Protein AF-A0A7W4VXC1-F1 (afdb_monomer_lite)

Secondary structure (DSSP, 8-state):
-EEEE-HHHHHHHHHHHHTTS-EEEE-TT--TTS------TTTT--SHHHHHHHHHHHHHHTSTTS-GGGHHHHHHHHHHHHHHHHHHHHTT-HHHHHHHHHHHGGGGHHHHHHHHHHTT-HHHHHHHHHHTTS-HHHHHHHHHHHHHHHHHHHSHHHHHHTSS-SS-GGGGGSSS--EEEEE--TT-HHHHHHHHHHHHHHHHHHHHHHHHHHTS--SSPEEEEESSTTTTSS-GGGTT-S-SSS--SEEEE------------PPPP-

Organism: NCBI:txid1036020

InterPro domains:
  IPR003688 Type IV secretion system protein TraG/VirD4 [PF02534] (16-204)

Foldseek 3Di:
DEEADALVCCVVVVVVQVVQHAEAEQELVDRPPDDHFAAALLQQLPDLVSLLLLLLLLLLLLPQPPDPVCVVLSVLLSLQSSLLSPLCNQVVVTLVSSLVCLVCPPVCLVVSLVSCVVVPVVVSSVSNVVLVVDDPVSVVSSSVSSNSSSQLCVPPSNVVSNVHGPDALVVCQPPTHYYYYYYDDPPQLSSCRSVVSSVVSRNVVSQVVVCVVVVAEGPVADEYEYQDPPSCVSHPLVVPADDDDDRRRYHYDYDDD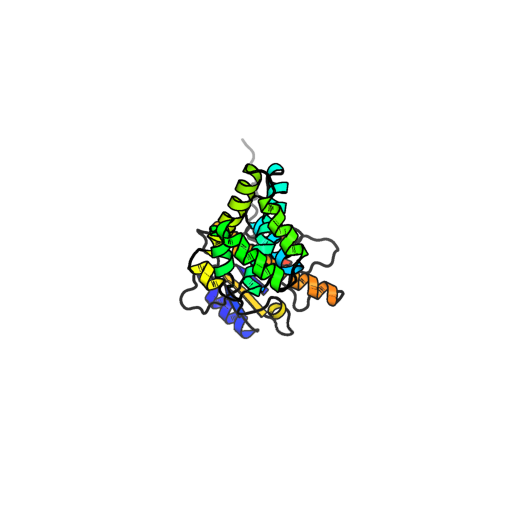DDPDPDDDDDDDD

pLDDT: mean 81.75, std 21.3, range [26.17, 98.69]

Sequence (270 aa):
MMTMAKPQDLVPVLARRAAMGPVWVIAPAGAPGIDTAAWSPVDYCTDADAADRMAEWLVDSSGMTGDPKARPWNAQARKYLKGLLLAAQLSGRGVAGFVEWAYKGELARDQVEHILADNDFVEVLREYRSTCRIHEEGKGSVMFTAFGLADTYNRPTVLESARRSDFSEADLFRDRPATLLMVTPQSEVDRFTPYFTALISSIVHEAEQQAAQAGGPVTPRLLLHSTRRGTCSGTRGCRTCSPPGGATACSCCSPTTTSPSSSTSSAPAT

Structure (mmCIF, N/CA/C/O backbone):
data_AF-A0A7W4VXC1-F1
#
_entry.id   AF-A0A7W4VXC1-F1
#
loop_
_atom_site.group_PDB
_atom_site.id
_atom_site.type_symbol
_atom_site.label_atom_id
_atom_site.label_alt_id
_atom_site.label_comp_id
_atom_site.label_asym_id
_atom_site.label_entity_id
_atom_site.label_seq_id
_atom_site.pdbx_PDB_ins_code
_atom_site.Cartn_x
_atom_site.Cartn_y
_atom_site.Cartn_z
_atom_site.occupancy
_atom_site.B_iso_or_equiv
_atom_site.auth_seq_id
_atom_site.auth_comp_id
_atom_site.auth_asym_id
_atom_site.auth_atom_id
_atom_site.pdbx_PDB_model_num
ATOM 1 N N . MET A 1 1 ? -11.322 4.362 15.870 1.00 68.06 1 MET A N 1
ATOM 2 C CA . MET A 1 1 ? -10.121 4.590 16.721 1.00 68.06 1 MET A CA 1
ATOM 3 C C . MET A 1 1 ? -8.959 3.800 16.160 1.00 68.06 1 MET A C 1
ATOM 5 O O . MET A 1 1 ? -9.150 2.645 15.817 1.00 68.06 1 MET A O 1
ATOM 9 N N . MET A 1 2 ? -7.773 4.395 16.096 1.00 66.62 2 MET A N 1
ATOM 10 C CA . MET A 1 2 ? -6.549 3.734 15.656 1.00 66.62 2 MET A CA 1
ATOM 11 C C . MET A 1 2 ? -5.545 3.704 16.809 1.00 66.62 2 MET A C 1
ATOM 13 O O . MET A 1 2 ? -5.341 4.721 17.474 1.00 66.62 2 MET A O 1
ATOM 17 N N . THR A 1 3 ? -4.960 2.545 17.111 1.00 71.25 3 THR A N 1
ATOM 18 C CA . THR A 1 3 ? -3.992 2.415 18.211 1.00 71.25 3 THR A CA 1
ATOM 19 C C . THR A 1 3 ? -2.777 1.607 17.816 1.00 71.25 3 THR A C 1
ATOM 21 O O . THR A 1 3 ? -2.917 0.468 17.387 1.00 71.25 3 THR A O 1
ATOM 24 N N . MET A 1 4 ? -1.591 2.179 18.024 1.00 65.94 4 MET A N 1
ATOM 25 C CA . MET A 1 4 ? -0.350 1.407 18.042 1.00 65.94 4 MET A CA 1
ATOM 26 C C . MET A 1 4 ? -0.158 0.828 19.439 1.00 65.94 4 MET A C 1
ATOM 28 O O . MET A 1 4 ? 0.041 1.600 20.375 1.00 65.94 4 MET A O 1
ATOM 32 N N . ALA A 1 5 ? -0.266 -0.494 19.579 1.00 61.75 5 ALA A N 1
ATOM 33 C CA . ALA A 1 5 ? -0.211 -1.190 20.864 1.00 61.75 5 ALA A CA 1
ATOM 34 C C . ALA A 1 5 ? 1.014 -2.104 20.965 1.00 61.75 5 ALA A C 1
ATOM 36 O O . ALA A 1 5 ? 1.477 -2.679 19.976 1.00 61.75 5 ALA A O 1
ATOM 37 N N . LYS A 1 6 ? 1.515 -2.285 22.191 1.00 69.44 6 LYS A N 1
ATOM 38 C CA . LYS A 1 6 ? 2.451 -3.371 22.490 1.00 69.44 6 LYS A CA 1
ATOM 39 C C . LYS A 1 6 ? 1.691 -4.703 22.471 1.00 69.44 6 LYS A C 1
ATOM 41 O O . LYS A 1 6 ? 0.551 -4.730 22.938 1.00 69.44 6 LYS A O 1
ATOM 46 N N . PRO A 1 7 ? 2.321 -5.816 22.054 1.00 70.94 7 PRO A N 1
ATOM 47 C CA . PRO A 1 7 ? 1.679 -7.132 22.079 1.00 70.94 7 PRO A CA 1
ATOM 48 C C . PRO A 1 7 ? 1.061 -7.492 23.442 1.00 70.94 7 PRO A C 1
ATOM 50 O O . PRO A 1 7 ? -0.044 -8.018 23.501 1.00 70.94 7 PRO A O 1
ATOM 53 N N . GLN A 1 8 ? 1.729 -7.131 24.544 1.00 73.75 8 GLN A N 1
ATOM 54 C CA . GLN A 1 8 ? 1.272 -7.398 25.916 1.00 73.75 8 GLN A CA 1
ATOM 55 C C . GLN A 1 8 ? -0.020 -6.661 26.321 1.00 73.75 8 GLN A C 1
ATOM 57 O O . GLN A 1 8 ? -0.758 -7.152 27.170 1.00 73.75 8 GLN A O 1
ATOM 62 N N . ASP A 1 9 ? -0.313 -5.511 25.709 1.00 78.81 9 ASP A N 1
ATOM 63 C CA . ASP A 1 9 ? -1.495 -4.696 26.026 1.00 78.81 9 ASP A CA 1
ATOM 64 C C . ASP A 1 9 ? -2.666 -4.999 25.070 1.00 78.81 9 ASP A C 1
ATOM 66 O O . ASP A 1 9 ? -3.762 -4.456 25.212 1.00 78.81 9 ASP A O 1
ATOM 70 N N . LEU A 1 10 ? -2.445 -5.868 24.077 1.00 84.00 10 LEU A N 1
ATOM 71 C CA . LEU A 1 10 ? -3.362 -6.078 22.962 1.00 84.00 10 LEU A CA 1
ATOM 72 C C . LEU A 1 10 ? -4.659 -6.775 23.386 1.00 84.00 10 LEU A C 1
ATOM 74 O O . LEU A 1 10 ? -5.736 -6.327 23.005 1.00 84.00 10 LEU A O 1
ATOM 78 N N . VAL A 1 11 ? -4.573 -7.824 24.209 1.00 87.81 11 VAL A N 1
ATOM 79 C CA . VAL A 1 11 ? -5.730 -8.623 24.657 1.00 87.81 11 VAL A CA 1
ATOM 80 C C . VAL A 1 11 ? -6.793 -7.788 25.392 1.00 87.81 11 VAL A C 1
ATOM 82 O O . VAL A 1 11 ? -7.950 -7.809 24.962 1.00 87.81 11 VAL A O 1
ATOM 85 N N . PRO A 1 12 ? -6.471 -7.024 26.460 1.00 88.00 12 PRO A N 1
ATOM 86 C CA . PRO A 1 12 ? -7.490 -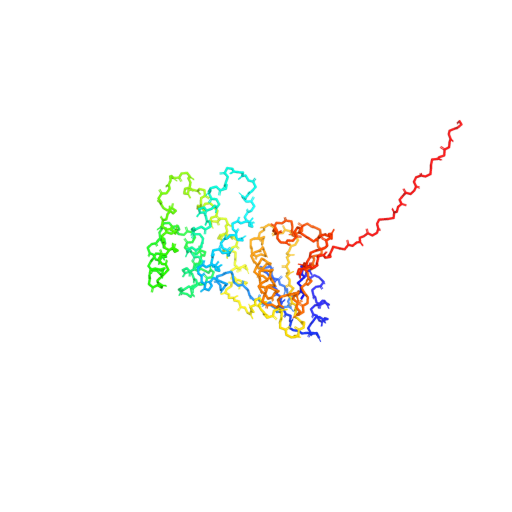6.245 27.168 1.00 88.00 12 PRO A CA 1
ATOM 87 C C . PRO A 1 12 ? -8.093 -5.136 26.294 1.00 88.00 12 PRO A C 1
ATOM 89 O O . PRO A 1 12 ? -9.291 -4.857 26.391 1.00 88.00 12 PRO A O 1
ATOM 92 N N . VAL A 1 13 ? -7.295 -4.523 25.409 1.00 87.75 13 VAL A N 1
ATOM 93 C CA . VAL A 1 13 ? -7.780 -3.494 24.475 1.00 87.75 13 VAL A CA 1
ATOM 94 C C . VAL A 1 13 ? -8.716 -4.105 23.434 1.00 87.75 13 VAL A C 1
ATOM 96 O O . VAL A 1 13 ? -9.804 -3.569 23.217 1.00 87.75 13 VAL A O 1
ATOM 99 N N . LEU A 1 14 ? -8.334 -5.233 22.833 1.00 90.44 14 LEU A N 1
ATOM 100 C CA . LEU A 1 14 ? -9.143 -5.964 21.861 1.00 90.44 14 LEU A CA 1
ATOM 101 C C . LEU A 1 14 ? -10.492 -6.363 22.464 1.00 90.44 14 LEU A C 1
ATOM 103 O O . LEU A 1 14 ? -11.528 -6.010 21.906 1.00 90.44 14 LEU A O 1
ATOM 107 N N . ALA A 1 15 ? -10.490 -6.999 23.640 1.00 90.88 15 ALA A N 1
ATOM 108 C CA . ALA A 1 15 ? -11.712 -7.421 24.324 1.00 90.88 15 ALA A CA 1
ATOM 109 C C . ALA A 1 15 ? -12.661 -6.242 24.595 1.00 90.88 15 ALA A C 1
ATOM 111 O O . ALA A 1 15 ? -13.863 -6.322 24.333 1.00 90.88 15 ALA A O 1
ATOM 112 N N . ARG A 1 16 ? -12.128 -5.106 25.068 1.00 90.75 16 ARG A N 1
ATOM 113 C CA . ARG A 1 16 ? -12.946 -3.916 25.333 1.00 90.75 16 ARG A CA 1
ATOM 114 C C . ARG A 1 16 ? -13.514 -3.302 24.054 1.00 90.75 16 ARG A C 1
ATOM 116 O O . ARG A 1 16 ? -14.646 -2.824 24.072 1.00 90.75 16 ARG A O 1
ATOM 123 N N . ARG A 1 17 ? -12.738 -3.272 22.969 1.00 91.12 17 ARG A N 1
ATOM 124 C CA . ARG A 1 17 ? -13.136 -2.638 21.703 1.00 91.12 17 ARG A CA 1
ATOM 125 C C . ARG A 1 17 ? -14.100 -3.502 20.899 1.00 91.12 17 ARG A C 1
ATOM 127 O O . ARG A 1 17 ? -15.045 -2.949 20.345 1.00 91.12 17 ARG A O 1
ATOM 134 N N . ALA A 1 18 ? -13.943 -4.823 20.939 1.00 92.44 18 ALA A N 1
ATOM 135 C CA . ALA A 1 18 ? -14.847 -5.771 20.291 1.00 92.44 18 ALA A CA 1
ATOM 136 C C . ALA A 1 18 ? -16.285 -5.680 20.833 1.00 92.44 18 ALA A C 1
ATOM 138 O O . ALA A 1 18 ? -17.241 -5.888 20.095 1.00 92.44 18 ALA A O 1
ATOM 139 N N . ALA A 1 19 ? -16.455 -5.282 22.100 1.00 91.94 19 ALA A N 1
ATOM 140 C CA . ALA A 1 19 ? -17.772 -5.019 22.683 1.00 91.94 19 ALA A CA 1
ATOM 141 C C . ALA A 1 19 ? -18.456 -3.740 22.148 1.00 91.94 19 ALA A C 1
ATOM 143 O O . ALA A 1 19 ? -19.645 -3.544 22.386 1.00 91.94 19 ALA A O 1
ATOM 144 N N . MET A 1 20 ? -17.725 -2.848 21.468 1.00 90.56 20 MET A N 1
ATOM 145 C CA . MET A 1 20 ? -18.241 -1.568 20.956 1.00 90.56 20 MET A CA 1
ATOM 146 C C . MET A 1 20 ? -18.521 -1.595 19.448 1.00 90.56 20 MET A C 1
ATOM 148 O O . MET A 1 20 ? -19.374 -0.845 18.974 1.00 90.56 20 MET A O 1
ATOM 152 N N . GLY A 1 21 ? -17.816 -2.442 18.700 1.00 92.12 21 GLY A N 1
ATOM 153 C CA . GLY A 1 21 ? -17.957 -2.571 17.256 1.00 92.12 21 GLY A CA 1
ATOM 154 C C . GLY A 1 21 ? -16.812 -3.374 16.634 1.00 92.12 21 GLY A C 1
ATOM 155 O O . GLY A 1 21 ? -16.046 -4.008 17.363 1.00 92.12 21 GLY A O 1
ATOM 156 N N . PRO A 1 22 ? -16.697 -3.367 15.294 1.00 94.06 22 PRO A N 1
ATOM 157 C CA . PRO A 1 22 ? -15.662 -4.109 14.582 1.00 94.06 22 PRO A CA 1
ATOM 158 C C . PRO A 1 22 ? -14.254 -3.720 15.037 1.00 94.06 22 PRO A C 1
ATOM 160 O O . PRO A 1 22 ? -13.960 -2.537 15.251 1.00 94.06 22 PRO A O 1
ATOM 163 N N . VAL A 1 23 ? -13.379 -4.719 15.167 1.00 94.88 23 VAL A N 1
ATOM 164 C CA . VAL A 1 23 ? -11.961 -4.516 15.463 1.00 94.88 23 VAL A CA 1
ATOM 165 C C . VAL A 1 23 ? -11.120 -5.300 14.472 1.00 94.88 23 VAL A C 1
ATOM 167 O O . VAL A 1 23 ? -11.290 -6.509 14.350 1.00 94.88 23 VAL A O 1
ATOM 170 N N . TRP A 1 24 ? -10.185 -4.619 13.819 1.00 96.25 24 TRP A N 1
ATOM 171 C CA . TRP A 1 24 ? -9.155 -5.246 12.995 1.00 96.25 24 TRP A CA 1
ATOM 172 C C . TRP A 1 24 ? -7.806 -5.139 13.692 1.00 96.25 24 TRP A C 1
ATOM 174 O O . TRP A 1 24 ? -7.480 -4.104 14.279 1.00 96.25 24 TRP A O 1
ATOM 184 N N . VAL A 1 25 ? -7.019 -6.210 13.628 1.00 95.25 25 VAL A N 1
ATOM 185 C CA . VAL A 1 25 ? -5.666 -6.264 14.187 1.00 95.25 25 VAL A CA 1
ATOM 186 C C . VAL A 1 25 ? -4.678 -6.450 13.047 1.00 95.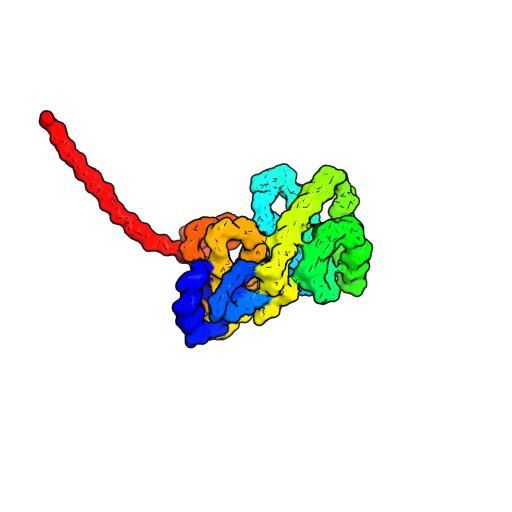25 25 VAL A C 1
ATOM 188 O O . VAL A 1 25 ? -4.674 -7.487 12.399 1.00 95.25 25 VAL A O 1
ATOM 191 N N . ILE A 1 26 ? -3.822 -5.462 12.816 1.00 94.56 26 ILE A N 1
ATOM 192 C CA . ILE A 1 26 ? -2.738 -5.525 11.837 1.00 94.56 26 ILE A CA 1
ATOM 193 C C . ILE A 1 26 ? -1.432 -5.752 12.592 1.00 94.56 26 ILE A C 1
ATOM 195 O O . ILE A 1 26 ? -0.959 -4.871 13.312 1.00 94.56 26 ILE A O 1
ATOM 199 N N . ALA A 1 27 ? -0.848 -6.939 12.436 1.00 92.62 27 ALA A N 1
ATOM 200 C CA . ALA A 1 27 ? 0.362 -7.348 13.146 1.00 92.62 27 ALA A CA 1
ATOM 201 C C . ALA A 1 27 ? 1.342 -8.069 12.202 1.00 92.62 27 ALA A C 1
ATOM 203 O O . ALA A 1 27 ? 1.499 -9.284 12.296 1.00 92.62 27 ALA A O 1
ATOM 204 N N . PRO A 1 28 ? 2.051 -7.343 11.318 1.00 91.56 28 PRO A N 1
ATOM 205 C CA . PRO A 1 28 ? 2.984 -7.936 10.358 1.00 91.56 28 PRO A CA 1
ATOM 206 C C . PRO A 1 28 ? 4.224 -8.579 10.986 1.00 91.56 28 PRO A C 1
ATOM 208 O O . PRO A 1 28 ? 4.993 -9.225 10.285 1.00 91.56 28 PRO A O 1
ATOM 211 N N . ALA A 1 29 ? 4.441 -8.429 12.292 1.00 87.81 29 ALA A N 1
ATOM 212 C CA . ALA A 1 29 ? 5.445 -9.185 13.045 1.00 87.81 29 ALA A CA 1
ATOM 213 C C . ALA A 1 29 ? 4.855 -10.395 13.799 1.00 87.81 29 ALA A C 1
ATOM 215 O O . ALA A 1 29 ? 5.573 -11.080 14.524 1.00 87.81 29 ALA A O 1
ATOM 216 N N . GLY A 1 30 ? 3.553 -10.644 13.643 1.00 86.19 30 GLY A N 1
ATOM 217 C CA . GLY A 1 30 ? 2.786 -11.646 14.371 1.00 86.19 30 GLY A CA 1
ATOM 218 C C . GLY A 1 30 ? 2.175 -11.131 15.679 1.00 86.19 30 GLY A C 1
ATOM 219 O O . GLY A 1 30 ? 2.701 -10.234 16.342 1.00 86.19 30 GLY A O 1
ATOM 220 N N . ALA A 1 31 ? 1.054 -11.742 16.062 1.00 87.50 31 ALA A N 1
ATOM 221 C CA . ALA A 1 31 ? 0.393 -11.574 17.354 1.00 87.50 31 ALA A CA 1
ATOM 222 C C . ALA A 1 31 ? -0.096 -12.956 17.838 1.00 87.50 31 ALA A C 1
ATOM 224 O O . ALA A 1 31 ? -1.180 -13.389 17.456 1.00 87.50 31 ALA A O 1
ATOM 225 N N . PRO A 1 32 ? 0.710 -13.701 18.621 1.00 84.69 32 PRO A N 1
ATOM 226 C CA . PRO A 1 32 ? 0.363 -15.064 19.021 1.00 84.69 32 PRO A CA 1
ATOM 227 C C . PRO A 1 32 ? -0.994 -15.147 19.731 1.00 84.69 32 PRO A C 1
ATOM 229 O O . PRO A 1 32 ? -1.247 -14.405 20.679 1.00 84.69 32 PRO A O 1
ATOM 232 N N . GLY A 1 33 ? -1.848 -16.072 19.284 1.00 86.81 33 GLY A N 1
ATOM 233 C CA . GLY A 1 33 ? -3.176 -16.303 19.864 1.00 86.81 33 GLY A CA 1
ATOM 234 C C . GLY A 1 33 ? -4.227 -15.244 19.519 1.00 86.81 33 GLY A C 1
ATOM 235 O O . GLY A 1 33 ? -5.277 -15.219 20.156 1.00 86.81 33 GLY A O 1
ATOM 236 N N . ILE A 1 34 ? -3.949 -14.361 18.555 1.00 90.31 34 ILE A N 1
ATOM 237 C CA . ILE A 1 34 ? -4.852 -13.288 18.133 1.00 90.31 34 ILE A CA 1
ATOM 238 C C . ILE A 1 34 ? -5.012 -13.347 16.618 1.00 90.31 34 ILE A C 1
ATOM 240 O O . ILE A 1 34 ? -4.023 -13.352 15.888 1.00 90.31 34 ILE A O 1
ATOM 244 N N . ASP A 1 35 ? -6.261 -13.354 16.159 1.00 91.75 35 ASP A N 1
ATOM 245 C CA . ASP A 1 35 ? -6.570 -13.291 14.734 1.00 91.75 35 ASP A CA 1
ATOM 246 C C . ASP A 1 35 ? -6.173 -11.925 14.165 1.00 91.75 35 ASP A C 1
ATOM 248 O O . ASP A 1 35 ? -6.530 -10.871 14.703 1.00 91.75 35 ASP A O 1
ATOM 252 N N . THR A 1 36 ? -5.421 -11.948 13.066 1.00 94.38 36 THR A N 1
ATOM 253 C CA . THR A 1 36 ? -4.928 -10.749 12.384 1.00 94.38 36 THR A CA 1
ATOM 254 C C . THR A 1 36 ? -5.628 -10.558 11.047 1.00 94.38 36 THR A C 1
ATOM 256 O O . THR A 1 36 ? -5.818 -11.517 10.301 1.00 94.38 36 THR A O 1
ATOM 259 N N . ALA A 1 37 ? -5.955 -9.312 10.728 1.00 96.56 37 ALA A N 1
ATOM 260 C CA . ALA A 1 37 ? -6.405 -8.888 9.411 1.00 96.56 37 ALA A CA 1
ATOM 261 C C . ALA A 1 37 ? -5.208 -8.619 8.485 1.00 96.56 37 ALA A C 1
ATOM 263 O O . ALA A 1 37 ? -4.095 -8.362 8.954 1.00 96.56 37 ALA A O 1
ATOM 264 N N . ALA A 1 38 ? -5.460 -8.635 7.180 1.00 97.06 38 ALA A N 1
ATOM 265 C CA . ALA A 1 38 ? -4.548 -8.188 6.138 1.00 97.06 38 ALA A CA 1
ATOM 266 C C . ALA A 1 38 ? -4.980 -6.823 5.566 1.00 97.06 38 ALA A C 1
ATOM 268 O O . ALA A 1 38 ? -6.171 -6.493 5.550 1.00 97.06 38 ALA A O 1
ATOM 269 N N . TRP A 1 39 ? -4.010 -6.032 5.108 1.00 98.00 39 TRP A N 1
ATOM 270 C CA . TRP A 1 39 ? -4.220 -4.785 4.370 1.00 98.00 39 TRP A CA 1
ATOM 271 C C . TRP A 1 39 ? -3.158 -4.619 3.284 1.00 98.00 39 TRP A C 1
ATOM 273 O O . TRP A 1 39 ? -1.964 -4.660 3.578 1.00 98.00 39 TRP A O 1
ATOM 283 N N . SER A 1 40 ? -3.577 -4.391 2.040 1.00 98.06 40 SER A N 1
ATOM 284 C CA . SER A 1 40 ? -2.670 -4.229 0.904 1.00 98.06 40 SER A CA 1
ATOM 285 C C . SER A 1 40 ? -2.642 -2.792 0.377 1.00 98.06 40 SER A C 1
ATOM 287 O O . SER A 1 40 ? -3.700 -2.245 0.061 1.00 98.06 40 SER A O 1
ATOM 289 N N . PRO A 1 41 ? -1.454 -2.196 0.151 1.00 97.69 41 PRO A N 1
ATOM 290 C CA . PRO A 1 41 ? -1.358 -0.924 -0.564 1.00 97.69 41 PRO A CA 1
ATOM 291 C C . PRO A 1 41 ? -1.744 -1.054 -2.045 1.00 97.69 41 PRO A C 1
ATOM 293 O O . PRO A 1 41 ? -2.097 -0.059 -2.670 1.00 97.69 41 PRO A O 1
ATOM 296 N N . VAL A 1 42 ? -1.663 -2.261 -2.621 1.00 98.50 42 VAL A N 1
ATOM 297 C CA . VAL A 1 42 ? -2.028 -2.507 -4.023 1.00 98.50 42 VAL A CA 1
ATOM 298 C C . VAL A 1 42 ? -3.546 -2.465 -4.190 1.00 98.50 42 VAL A C 1
ATOM 300 O O . VAL A 1 42 ? -4.022 -1.801 -5.106 1.00 98.50 42 VAL A O 1
ATOM 303 N N . ASP A 1 43 ? -4.299 -3.033 -3.244 1.00 98.38 43 ASP A N 1
ATOM 304 C CA . ASP A 1 43 ? -5.769 -3.002 -3.254 1.00 98.38 43 ASP A CA 1
ATOM 305 C C . ASP A 1 43 ? -6.330 -1.569 -3.187 1.00 98.38 43 ASP A C 1
ATOM 307 O O . ASP A 1 43 ? -7.398 -1.300 -3.733 1.00 98.38 43 ASP A O 1
ATOM 311 N N . TYR A 1 44 ? -5.595 -0.631 -2.572 1.00 97.69 44 TYR A N 1
ATOM 312 C CA . TYR A 1 44 ? -5.940 0.797 -2.550 1.00 97.69 44 TYR A CA 1
ATOM 313 C C . TYR A 1 44 ? -5.800 1.469 -3.932 1.00 97.69 44 TYR A C 1
ATOM 315 O O . TYR A 1 44 ? -6.415 2.500 -4.191 1.00 97.69 44 TYR A O 1
ATOM 323 N N . CYS A 1 45 ? -4.997 0.916 -4.844 1.00 98.06 45 CYS A N 1
ATOM 324 C CA . CYS A 1 45 ? -4.664 1.523 -6.136 1.00 98.06 45 CYS A CA 1
ATOM 325 C C . CYS A 1 45 ? -5.754 1.280 -7.197 1.00 98.06 45 CYS A C 1
ATOM 327 O O . CYS A 1 45 ? -5.477 0.741 -8.266 1.00 98.06 45 CYS A O 1
ATOM 329 N N . THR A 1 46 ? -6.999 1.666 -6.906 1.00 96.44 46 THR A N 1
ATOM 330 C CA . THR A 1 46 ? -8.173 1.411 -7.764 1.00 96.44 46 THR A CA 1
ATOM 331 C C . THR A 1 46 ? -8.206 2.238 -9.047 1.00 96.44 46 THR A C 1
ATOM 333 O O . THR A 1 46 ? -8.870 1.857 -10.008 1.00 96.44 46 THR A O 1
ATOM 336 N N . ASP A 1 47 ? -7.505 3.369 -9.071 1.00 98.06 47 ASP A N 1
ATOM 337 C CA . ASP A 1 47 ? -7.391 4.265 -10.218 1.00 98.06 47 ASP A CA 1
ATOM 338 C C . ASP A 1 47 ? -6.020 4.965 -10.241 1.00 98.06 47 ASP A C 1
ATOM 340 O O . ASP A 1 47 ? -5.171 4.765 -9.364 1.00 98.06 47 ASP A O 1
ATOM 344 N N . ALA A 1 48 ? -5.789 5.786 -11.270 1.00 98.12 48 ALA A N 1
ATOM 345 C CA . ALA A 1 48 ? -4.523 6.484 -11.463 1.00 98.12 48 ALA A CA 1
ATOM 346 C C . ALA A 1 48 ? -4.186 7.454 -10.318 1.00 98.12 48 ALA A C 1
ATOM 348 O O . ALA A 1 48 ? -3.014 7.562 -9.953 1.00 98.12 48 ALA A O 1
ATOM 349 N N . ASP A 1 49 ? -5.177 8.135 -9.743 1.00 98.12 49 ASP A N 1
ATOM 350 C CA . ASP A 1 49 ? -4.952 9.113 -8.679 1.00 98.12 49 ASP A CA 1
ATOM 351 C C . ASP A 1 49 ? -4.703 8.408 -7.340 1.00 98.12 49 ASP A C 1
ATOM 353 O O . ASP A 1 49 ? -3.844 8.824 -6.562 1.00 98.12 49 ASP A O 1
ATOM 357 N N . ALA A 1 50 ? -5.417 7.314 -7.069 1.00 98.06 50 ALA A N 1
ATOM 358 C CA . ALA A 1 50 ? -5.196 6.471 -5.901 1.00 98.06 50 ALA A CA 1
ATOM 359 C C . ALA A 1 50 ? -3.805 5.818 -5.937 1.00 98.06 50 ALA A C 1
ATOM 361 O O . ALA A 1 50 ? -3.076 5.871 -4.943 1.00 98.06 50 ALA A O 1
ATOM 362 N N . ALA A 1 51 ? -3.391 5.291 -7.095 1.00 98.56 51 ALA A N 1
ATOM 363 C CA . ALA A 1 51 ? -2.050 4.744 -7.290 1.00 98.56 51 ALA A CA 1
ATOM 364 C C . ALA A 1 51 ? -0.952 5.803 -7.108 1.00 98.56 51 ALA A C 1
ATOM 366 O O . ALA A 1 51 ? 0.086 5.530 -6.504 1.00 98.56 51 ALA A O 1
ATOM 367 N N . ASP A 1 52 ? -1.183 7.025 -7.594 1.00 98.50 52 ASP A N 1
ATOM 368 C CA . ASP A 1 52 ? -0.243 8.134 -7.446 1.00 98.50 52 ASP A CA 1
ATOM 369 C C . ASP A 1 52 ? -0.100 8.588 -5.983 1.00 98.50 52 ASP A C 1
ATOM 371 O O . ASP A 1 52 ? 1.022 8.775 -5.504 1.00 98.50 52 ASP A O 1
ATOM 375 N N . ARG A 1 53 ? -1.217 8.689 -5.245 1.00 98.06 53 ARG A N 1
ATOM 376 C CA . ARG A 1 53 ? -1.216 8.969 -3.797 1.00 98.06 53 ARG A CA 1
ATOM 377 C C . ARG A 1 53 ? -0.480 7.887 -3.012 1.00 98.06 53 ARG A C 1
ATOM 379 O O . ARG A 1 53 ? 0.353 8.203 -2.166 1.00 98.06 53 ARG A O 1
ATOM 386 N N . MET A 1 54 ? -0.747 6.615 -3.307 1.00 98.44 54 MET A N 1
ATOM 387 C CA . MET A 1 54 ? -0.072 5.508 -2.629 1.00 98.44 54 MET A CA 1
ATOM 388 C C . MET A 1 54 ? 1.435 5.514 -2.910 1.00 98.44 54 MET A C 1
ATOM 390 O O . MET A 1 54 ? 2.241 5.387 -1.987 1.00 98.44 54 MET A O 1
ATOM 394 N N . ALA A 1 55 ? 1.834 5.730 -4.167 1.00 97.69 55 ALA A N 1
ATOM 395 C CA . ALA A 1 55 ? 3.238 5.864 -4.538 1.00 97.69 55 ALA A CA 1
ATOM 396 C C . ALA A 1 55 ? 3.918 7.034 -3.807 1.00 97.69 55 ALA A C 1
ATOM 398 O O . ALA A 1 55 ? 5.047 6.886 -3.339 1.00 97.69 55 ALA A O 1
ATOM 399 N N . GLU A 1 56 ? 3.237 8.174 -3.659 1.00 95.88 56 GLU A N 1
ATOM 400 C CA . GLU A 1 56 ? 3.726 9.307 -2.869 1.00 95.88 56 GLU A CA 1
ATOM 401 C C . GLU A 1 56 ? 3.967 8.936 -1.407 1.00 95.88 56 GLU A C 1
ATOM 403 O O . GLU A 1 56 ? 5.063 9.166 -0.898 1.00 95.88 56 GLU A O 1
ATOM 408 N N . TRP A 1 57 ? 2.984 8.327 -0.740 1.00 95.81 57 TRP A N 1
ATOM 409 C CA . TRP A 1 57 ? 3.115 7.944 0.667 1.00 95.81 57 TRP A CA 1
ATOM 410 C C . TRP A 1 57 ? 4.239 6.935 0.891 1.00 95.81 57 TRP A C 1
ATOM 412 O O . TRP A 1 57 ? 4.974 7.039 1.876 1.00 95.81 57 TRP A O 1
ATOM 422 N N . LEU A 1 58 ? 4.422 5.994 -0.036 1.00 95.19 58 LEU A N 1
ATOM 423 C CA . LEU A 1 58 ? 5.529 5.046 0.018 1.00 95.19 58 LEU A CA 1
ATOM 424 C C . LEU A 1 58 ? 6.879 5.749 -0.160 1.00 95.19 58 LEU A C 1
ATOM 426 O O . LEU A 1 58 ? 7.769 5.559 0.668 1.00 95.19 58 LEU A O 1
ATOM 430 N N . VAL A 1 59 ? 7.037 6.611 -1.166 1.00 93.25 59 VAL A N 1
ATOM 431 C CA . VAL A 1 59 ? 8.287 7.369 -1.361 1.00 93.25 59 VAL A CA 1
ATOM 432 C C . VAL A 1 59 ? 8.594 8.251 -0.150 1.00 93.25 59 VAL A C 1
ATOM 434 O O . VAL A 1 59 ? 9.731 8.258 0.325 1.00 93.25 59 VAL A O 1
ATOM 437 N N . ASP A 1 60 ? 7.593 8.925 0.411 1.00 89.25 60 ASP A N 1
ATOM 438 C CA . ASP A 1 60 ? 7.739 9.745 1.616 1.00 89.25 60 ASP A CA 1
ATOM 439 C C . ASP A 1 60 ? 8.171 8.930 2.839 1.00 89.25 60 ASP A C 1
ATOM 441 O O . ASP A 1 60 ? 8.988 9.394 3.639 1.00 89.25 60 ASP A O 1
ATOM 445 N N . SER A 1 61 ? 7.654 7.706 2.971 1.00 86.25 61 SER A N 1
ATOM 446 C CA . SER A 1 61 ? 7.965 6.802 4.082 1.00 86.25 61 SER A CA 1
ATOM 447 C C . SER A 1 61 ? 9.387 6.238 4.047 1.00 86.25 61 SER A C 1
ATOM 449 O O . SER A 1 61 ? 9.885 5.759 5.064 1.00 86.25 61 SER A O 1
ATOM 451 N N . SER A 1 62 ? 10.054 6.314 2.892 1.00 78.19 62 SER A N 1
ATOM 452 C CA . SER A 1 62 ? 11.376 5.727 2.672 1.00 78.19 62 SER A CA 1
ATOM 453 C C . SER A 1 62 ? 12.508 6.428 3.442 1.00 78.19 62 SER A C 1
ATOM 455 O O . SER A 1 62 ? 13.635 5.940 3.474 1.00 78.19 62 SER A O 1
ATOM 457 N N . GLY A 1 63 ? 12.241 7.598 4.040 1.00 70.44 63 GLY A N 1
ATOM 458 C CA . GLY A 1 63 ? 13.237 8.406 4.756 1.00 70.44 63 GLY A CA 1
ATOM 459 C C . GLY A 1 63 ? 14.229 9.146 3.846 1.00 70.44 63 GLY A C 1
ATOM 460 O O . GLY A 1 63 ? 14.974 9.999 4.322 1.00 70.44 63 GLY A O 1
ATOM 461 N N . MET A 1 64 ? 14.197 8.899 2.531 1.00 65.06 64 MET A N 1
ATOM 462 C CA . MET A 1 64 ? 15.091 9.506 1.530 1.00 65.06 64 MET A CA 1
ATOM 463 C C . MET A 1 64 ? 14.609 10.874 1.013 1.00 65.06 64 MET A C 1
ATOM 465 O O . MET A 1 64 ? 15.172 11.441 0.078 1.00 65.06 64 MET A O 1
ATOM 469 N N . THR A 1 65 ? 13.570 11.449 1.621 1.00 61.88 65 THR A N 1
ATOM 470 C CA . THR A 1 65 ? 12.979 12.736 1.214 1.00 61.88 65 THR A CA 1
ATOM 471 C C . THR A 1 65 ? 13.612 13.963 1.876 1.00 61.88 65 THR A C 1
ATOM 473 O O . THR A 1 65 ? 13.307 15.094 1.492 1.00 61.88 65 THR A O 1
ATOM 476 N N . GLY A 1 66 ? 14.515 13.761 2.843 1.00 65.88 66 GLY A N 1
ATOM 477 C CA . GLY A 1 66 ? 15.166 14.839 3.594 1.00 65.88 66 GLY A CA 1
ATOM 478 C C . GLY A 1 66 ? 16.228 15.624 2.816 1.00 65.88 66 GLY A C 1
ATOM 479 O O . GLY A 1 66 ? 16.436 16.801 3.108 1.00 65.88 66 GLY A O 1
ATOM 480 N N . ASP A 1 67 ? 16.871 15.015 1.814 1.00 75.50 67 ASP A N 1
ATOM 481 C CA . ASP A 1 67 ? 17.897 15.671 0.996 1.00 75.50 67 ASP A CA 1
ATOM 482 C C . ASP A 1 67 ? 17.257 16.422 -0.192 1.00 75.50 67 ASP A C 1
ATOM 484 O O . ASP A 1 67 ? 16.612 15.796 -1.043 1.00 75.50 67 ASP A O 1
ATOM 488 N N . PRO A 1 68 ? 17.439 17.754 -0.321 1.00 77.50 68 PRO A N 1
ATOM 489 C CA . PRO A 1 68 ? 17.004 18.502 -1.498 1.00 77.50 68 PRO A CA 1
ATOM 490 C C . PRO A 1 68 ? 17.501 17.918 -2.827 1.00 77.50 68 PRO A C 1
ATOM 492 O O . PRO A 1 68 ? 16.772 17.995 -3.817 1.00 77.50 68 PRO A O 1
ATOM 495 N N . LYS A 1 69 ? 18.694 17.306 -2.854 1.00 77.00 69 LYS A N 1
ATOM 496 C CA . LYS A 1 69 ? 19.263 16.665 -4.052 1.00 77.00 69 LYS A CA 1
ATOM 497 C C . LYS A 1 69 ? 18.521 15.390 -4.454 1.00 77.00 69 LYS A C 1
ATOM 499 O O . LYS A 1 69 ? 18.531 15.040 -5.629 1.00 77.00 69 LYS A O 1
ATOM 504 N N . ALA A 1 70 ? 17.837 14.734 -3.515 1.00 78.50 70 ALA A N 1
ATOM 505 C CA . ALA A 1 70 ? 17.044 13.536 -3.778 1.00 78.50 70 ALA A CA 1
ATOM 506 C C . ALA A 1 70 ? 15.639 13.850 -4.323 1.00 78.50 70 ALA A C 1
ATOM 508 O O . ALA A 1 70 ? 14.988 12.973 -4.884 1.00 78.50 70 ALA A O 1
ATOM 509 N N . ARG A 1 71 ? 15.151 15.098 -4.211 1.00 81.75 71 ARG A N 1
ATOM 510 C CA . ARG A 1 71 ? 13.778 15.468 -4.618 1.00 81.75 71 ARG A CA 1
ATOM 511 C C . ARG A 1 71 ? 13.433 15.133 -6.076 1.00 81.75 71 ARG A C 1
ATOM 513 O O . ARG A 1 71 ? 12.351 14.581 -6.281 1.00 81.75 71 ARG A O 1
ATOM 520 N N . PRO A 1 72 ? 14.288 15.416 -7.082 1.00 83.94 72 PRO A N 1
ATOM 521 C CA . PRO A 1 72 ? 13.990 15.039 -8.464 1.00 83.94 72 PRO A CA 1
ATOM 522 C C . PRO A 1 72 ? 13.858 13.519 -8.632 1.00 83.94 72 PRO A C 1
ATOM 524 O O . PRO A 1 72 ? 12.961 13.050 -9.332 1.00 83.94 72 PRO A O 1
ATOM 527 N N . TRP A 1 73 ? 14.698 12.750 -7.934 1.00 86.62 73 TRP A N 1
ATOM 528 C CA . TRP A 1 73 ? 14.679 11.286 -7.972 1.00 86.62 73 TRP A CA 1
ATOM 529 C C . TRP A 1 73 ? 13.459 10.711 -7.267 1.00 86.62 73 TRP A C 1
ATOM 531 O O . TRP A 1 73 ? 12.838 9.800 -7.799 1.00 86.62 73 TRP A O 1
ATOM 541 N N . ASN A 1 74 ? 13.032 11.307 -6.156 1.00 88.44 74 ASN A N 1
ATOM 542 C CA . ASN A 1 74 ? 11.804 10.928 -5.458 1.00 88.44 74 ASN A CA 1
ATOM 543 C C . ASN A 1 74 ? 10.559 11.157 -6.330 1.00 88.44 74 ASN A C 1
ATOM 545 O O . ASN A 1 74 ? 9.689 10.291 -6.411 1.00 88.44 74 ASN A O 1
ATOM 549 N N . ALA A 1 75 ? 10.497 12.284 -7.048 1.00 91.19 75 ALA A N 1
ATOM 550 C CA . ALA A 1 75 ? 9.410 12.552 -7.990 1.00 91.19 75 ALA A CA 1
ATOM 551 C C . ALA A 1 75 ? 9.378 11.531 -9.140 1.00 91.19 75 ALA A C 1
ATOM 553 O O . ALA A 1 75 ? 8.306 11.120 -9.584 1.00 91.19 75 ALA A O 1
ATOM 554 N N . GLN A 1 76 ? 10.546 11.094 -9.612 1.00 94.56 76 GLN A N 1
ATOM 555 C CA . GLN A 1 76 ? 10.630 10.078 -10.654 1.00 94.56 76 GLN A CA 1
ATOM 556 C C . GLN A 1 76 ? 10.337 8.662 -10.127 1.00 94.56 76 GLN A C 1
ATOM 558 O O . GLN A 1 76 ? 9.670 7.883 -10.808 1.00 94.56 76 GLN A O 1
ATOM 563 N N . ALA A 1 77 ? 10.752 8.345 -8.899 1.00 94.38 77 ALA A N 1
ATOM 564 C CA . ALA A 1 77 ? 10.433 7.090 -8.228 1.00 94.38 77 ALA A CA 1
ATOM 565 C C . ALA A 1 77 ? 8.930 6.942 -7.987 1.00 94.38 77 ALA A C 1
ATOM 567 O O . ALA A 1 77 ? 8.391 5.869 -8.236 1.00 94.38 77 ALA A O 1
ATOM 568 N N . ARG A 1 78 ? 8.232 8.024 -7.615 1.00 95.69 78 ARG A N 1
ATOM 569 C CA . ARG A 1 78 ? 6.763 8.047 -7.523 1.00 95.69 78 ARG A CA 1
ATOM 570 C C . ARG A 1 78 ? 6.108 7.605 -8.833 1.00 95.69 78 ARG A C 1
ATOM 572 O O . ARG A 1 78 ? 5.277 6.709 -8.810 1.00 95.69 78 ARG A O 1
ATOM 579 N N . LYS A 1 79 ? 6.523 8.161 -9.979 1.00 96.69 79 LYS A N 1
ATOM 580 C CA . LYS A 1 79 ? 5.988 7.783 -11.306 1.00 96.69 79 LYS A CA 1
ATOM 581 C C . LYS A 1 79 ? 6.242 6.316 -11.645 1.00 96.69 79 LYS A C 1
ATOM 583 O O . LYS A 1 79 ? 5.369 5.640 -12.182 1.00 96.69 79 LYS A O 1
ATOM 588 N N . TYR A 1 80 ? 7.438 5.822 -11.325 1.00 97.50 80 TYR A N 1
ATOM 589 C CA . TYR A 1 80 ? 7.787 4.418 -11.520 1.00 97.50 80 TYR A CA 1
ATOM 590 C C . TYR A 1 80 ? 6.917 3.494 -10.653 1.00 97.50 80 TYR A C 1
ATOM 592 O O . TYR A 1 80 ? 6.291 2.569 -11.167 1.00 97.50 80 TYR A O 1
ATOM 600 N N . LEU A 1 81 ? 6.814 3.789 -9.355 1.00 97.62 81 LEU A N 1
ATOM 601 C CA . LEU A 1 81 ? 6.031 3.018 -8.389 1.00 97.62 81 LEU A CA 1
ATOM 602 C C . LEU A 1 81 ? 4.531 3.060 -8.687 1.00 97.62 81 LEU A C 1
ATOM 604 O O . LEU A 1 81 ? 3.886 2.022 -8.600 1.00 97.62 81 LEU A O 1
ATOM 608 N N . LYS A 1 82 ? 3.990 4.212 -9.103 1.00 98.44 82 LYS A N 1
ATOM 609 C CA . LYS A 1 82 ? 2.599 4.365 -9.555 1.00 98.44 82 LYS A CA 1
ATOM 610 C C . LYS A 1 82 ? 2.258 3.349 -10.645 1.00 98.44 82 LYS A C 1
ATOM 612 O O . LYS A 1 82 ? 1.256 2.649 -10.533 1.00 98.44 82 LYS A O 1
ATOM 617 N N . GLY A 1 83 ? 3.113 3.232 -11.665 1.00 98.25 83 GLY A N 1
ATOM 618 C CA . GLY A 1 83 ? 2.933 2.258 -12.743 1.00 98.25 83 GLY A CA 1
ATOM 619 C C . GLY A 1 83 ? 2.970 0.810 -12.249 1.00 98.25 83 GLY A C 1
ATOM 620 O O . GLY A 1 83 ? 2.104 0.022 -12.620 1.00 98.25 83 GLY A O 1
ATOM 621 N N . LEU A 1 84 ? 3.922 0.470 -11.371 1.00 98.50 84 LEU A N 1
ATOM 622 C CA . LEU A 1 84 ? 4.032 -0.880 -10.806 1.00 98.50 84 LEU A CA 1
ATOM 623 C C . LEU A 1 84 ? 2.824 -1.262 -9.941 1.00 98.50 84 LEU A C 1
ATOM 625 O O . LEU A 1 84 ? 2.289 -2.356 -10.097 1.00 98.50 84 LEU A O 1
ATOM 629 N N . LEU A 1 85 ? 2.404 -0.376 -9.035 1.00 98.69 85 LEU A N 1
ATOM 630 C CA . LEU A 1 85 ? 1.277 -0.603 -8.129 1.00 98.69 85 LEU A CA 1
ATOM 631 C C . LEU A 1 85 ? -0.027 -0.779 -8.907 1.00 98.69 85 LEU A C 1
ATOM 633 O O . LEU A 1 85 ? -0.747 -1.750 -8.687 1.00 98.69 85 LEU A O 1
ATOM 637 N N . LEU A 1 86 ? -0.297 0.121 -9.857 1.00 98.69 86 LEU A N 1
ATOM 638 C CA . LEU A 1 86 ? -1.513 0.062 -10.658 1.00 98.69 86 LEU A CA 1
ATOM 639 C C . LEU A 1 86 ? -1.540 -1.191 -11.541 1.00 98.69 86 LEU A C 1
ATOM 641 O O . LEU A 1 86 ? -2.538 -1.904 -11.560 1.00 98.69 86 LEU A O 1
ATOM 645 N N . ALA A 1 87 ? -0.433 -1.533 -12.210 1.00 98.69 87 ALA A N 1
ATOM 646 C CA . ALA A 1 87 ? -0.357 -2.777 -12.976 1.00 98.69 87 ALA A CA 1
ATOM 647 C C . ALA A 1 87 ? -0.541 -4.020 -12.084 1.00 98.69 87 ALA A C 1
ATOM 649 O O . ALA A 1 87 ? -1.113 -5.027 -12.514 1.00 98.69 87 ALA A O 1
ATOM 650 N N . ALA A 1 88 ? -0.067 -3.976 -10.835 1.00 98.62 88 ALA A N 1
ATOM 651 C CA . ALA A 1 88 ? -0.154 -5.111 -9.920 1.00 98.62 88 ALA A CA 1
ATOM 652 C C . ALA A 1 88 ? -1.600 -5.331 -9.466 1.00 98.62 88 ALA A C 1
ATOM 654 O O . ALA A 1 88 ? -2.043 -6.479 -9.377 1.00 98.62 88 ALA A O 1
ATOM 655 N N . GLN A 1 89 ? -2.338 -4.235 -9.278 1.00 98.50 89 GLN A N 1
ATOM 656 C CA . GLN A 1 89 ? -3.766 -4.256 -8.999 1.00 98.50 89 GLN A CA 1
ATOM 657 C C . GLN A 1 89 ? -4.564 -4.776 -10.200 1.00 98.50 89 GLN A C 1
ATOM 659 O O . GLN A 1 89 ? -5.325 -5.731 -10.069 1.00 98.50 89 GLN A O 1
ATOM 664 N N . LEU A 1 90 ? -4.337 -4.213 -11.390 1.00 98.56 90 LEU A N 1
ATOM 665 C CA . LEU A 1 90 ? -5.068 -4.572 -12.614 1.00 98.56 90 LEU A CA 1
ATOM 666 C C . LEU A 1 90 ? -4.863 -6.033 -13.032 1.00 98.56 90 LEU A C 1
ATOM 668 O O . LEU A 1 90 ? -5.774 -6.673 -13.546 1.00 98.56 90 LEU A O 1
ATOM 672 N N . SER A 1 91 ? -3.670 -6.579 -12.796 1.00 98.12 91 SER A N 1
ATOM 673 C CA . SER A 1 91 ? -3.361 -7.981 -13.104 1.00 98.12 91 SER A CA 1
ATOM 674 C C . SER A 1 91 ? -3.835 -8.978 -12.043 1.00 98.12 91 SER A C 1
ATOM 676 O O . SER A 1 91 ? -3.683 -10.184 -12.241 1.00 98.12 91 SER A O 1
ATOM 678 N N . GLY A 1 92 ? -4.340 -8.509 -10.895 1.00 97.69 92 GLY A N 1
ATOM 679 C CA . GLY A 1 92 ? -4.698 -9.359 -9.757 1.00 97.69 92 GLY A CA 1
ATOM 680 C C . GLY A 1 92 ? -3.503 -10.048 -9.084 1.00 97.69 92 GLY A C 1
ATOM 681 O O . GLY A 1 92 ? -3.689 -10.965 -8.286 1.00 97.69 92 GLY A O 1
ATOM 682 N N . ARG A 1 93 ? -2.265 -9.637 -9.394 1.00 97.88 93 ARG A N 1
ATOM 683 C CA . ARG A 1 93 ? -1.042 -10.207 -8.796 1.00 97.88 93 ARG A CA 1
ATOM 684 C C . ARG A 1 93 ? -0.740 -9.616 -7.415 1.00 97.88 93 ARG A C 1
ATOM 686 O O . ARG A 1 93 ? 0.121 -10.142 -6.706 1.00 97.88 93 ARG A O 1
ATOM 693 N N . GLY A 1 94 ? -1.439 -8.543 -7.038 1.00 97.69 94 GLY A N 1
ATOM 694 C CA . GLY A 1 94 ? -1.374 -7.931 -5.714 1.00 97.69 94 GLY A CA 1
ATOM 695 C C . GLY A 1 94 ? 0.040 -7.493 -5.333 1.00 97.69 94 GLY A C 1
ATOM 696 O O . GLY A 1 94 ? 0.900 -7.235 -6.180 1.00 97.69 94 GLY A O 1
ATOM 697 N N . VAL A 1 95 ? 0.316 -7.456 -4.030 1.00 98.00 95 VAL A N 1
ATOM 698 C CA . VAL A 1 95 ? 1.629 -7.044 -3.509 1.00 98.00 95 VAL A CA 1
ATOM 699 C C . VAL A 1 95 ? 2.784 -7.932 -4.000 1.00 98.00 95 VAL A C 1
ATOM 701 O O . VAL A 1 95 ? 3.895 -7.442 -4.191 1.00 98.00 95 VAL A O 1
ATOM 704 N N . ALA A 1 96 ? 2.531 -9.216 -4.277 1.00 98.06 96 ALA A N 1
ATOM 705 C CA . ALA A 1 96 ? 3.545 -10.128 -4.803 1.00 98.06 96 ALA A CA 1
ATOM 706 C C . ALA A 1 96 ? 3.989 -9.728 -6.218 1.00 98.06 96 ALA A C 1
ATOM 708 O O . ALA A 1 96 ? 5.185 -9.712 -6.503 1.00 98.06 96 ALA A O 1
ATOM 709 N N . GLY A 1 97 ? 3.043 -9.337 -7.081 1.00 98.25 97 GLY A N 1
ATOM 710 C CA . GLY A 1 97 ? 3.346 -8.797 -8.408 1.00 98.25 97 GLY A CA 1
ATOM 711 C C . GLY A 1 97 ? 4.146 -7.497 -8.340 1.00 98.25 97 GLY A C 1
ATOM 712 O O . GLY A 1 97 ? 5.139 -7.352 -9.052 1.00 98.25 97 GLY A O 1
ATOM 713 N N . PHE A 1 98 ? 3.766 -6.592 -7.432 1.00 98.38 98 PHE A N 1
ATOM 714 C CA . PHE A 1 98 ? 4.510 -5.357 -7.178 1.00 98.38 98 PHE A CA 1
ATOM 715 C C . PHE A 1 98 ? 5.969 -5.636 -6.781 1.00 98.38 98 PHE A C 1
ATOM 717 O O . PHE A 1 98 ? 6.886 -5.091 -7.398 1.00 98.38 98 PHE A O 1
ATOM 724 N N . VAL A 1 99 ? 6.192 -6.515 -5.797 1.00 98.06 99 VAL A N 1
ATOM 725 C CA . VAL A 1 99 ? 7.537 -6.897 -5.334 1.00 98.06 99 VAL A CA 1
ATOM 726 C C . VAL A 1 99 ? 8.345 -7.545 -6.459 1.00 98.06 99 VAL A C 1
ATOM 728 O O . VAL A 1 99 ? 9.494 -7.167 -6.692 1.00 98.06 99 VAL A O 1
ATOM 731 N N . GLU A 1 100 ? 7.748 -8.490 -7.190 1.00 98.00 100 GLU A N 1
ATOM 732 C CA . GLU A 1 100 ? 8.407 -9.191 -8.293 1.00 98.00 100 GLU A CA 1
ATOM 733 C C . GLU A 1 100 ? 8.892 -8.215 -9.373 1.00 98.00 100 GLU A C 1
ATOM 735 O O . GLU A 1 100 ? 10.054 -8.263 -9.785 1.00 98.00 100 GLU A O 1
ATOM 740 N N . TRP A 1 101 ? 8.021 -7.317 -9.835 1.00 98.06 101 TRP A N 1
ATOM 741 C CA . TRP A 1 101 ? 8.373 -6.374 -10.893 1.00 98.06 101 TRP A CA 1
ATOM 742 C C . TRP A 1 101 ? 9.324 -5.282 -10.422 1.00 98.06 101 TRP A C 1
ATOM 744 O O . TRP A 1 101 ? 10.197 -4.878 -11.191 1.00 98.06 101 TRP A O 1
ATOM 754 N N . ALA A 1 102 ? 9.222 -4.855 -9.161 1.00 96.69 102 ALA A N 1
ATOM 755 C CA . ALA A 1 102 ? 10.190 -3.940 -8.580 1.00 96.69 102 ALA A CA 1
ATOM 756 C C . ALA A 1 102 ? 11.606 -4.525 -8.655 1.00 96.69 102 ALA A C 1
ATOM 758 O O . ALA A 1 102 ? 12.484 -3.846 -9.177 1.00 96.69 102 ALA A O 1
ATOM 759 N N . TYR A 1 103 ? 11.816 -5.783 -8.239 1.00 96.50 103 TYR A N 1
ATOM 760 C CA . TYR A 1 103 ? 13.128 -6.445 -8.315 1.00 96.50 103 TYR A CA 1
ATOM 761 C C . TYR A 1 103 ? 13.586 -6.768 -9.739 1.00 96.50 103 TYR A C 1
ATOM 763 O O . TYR A 1 103 ? 14.778 -6.679 -10.029 1.00 96.50 103 TYR A O 1
ATOM 771 N N . LYS A 1 104 ? 12.668 -7.136 -10.640 1.00 95.50 104 LYS A N 1
ATOM 772 C CA . LYS A 1 104 ? 13.001 -7.394 -12.051 1.00 95.50 104 LYS A CA 1
ATOM 773 C C . LYS A 1 104 ? 13.435 -6.133 -12.801 1.00 95.50 104 LYS A C 1
ATOM 775 O O . LYS A 1 104 ? 14.177 -6.246 -13.778 1.00 95.50 104 LYS A O 1
ATOM 780 N N . GLY A 1 105 ? 12.977 -4.955 -12.376 1.00 92.62 105 GLY A N 1
ATOM 781 C CA . GLY A 1 105 ? 13.318 -3.687 -13.013 1.00 92.62 105 GLY A CA 1
ATOM 782 C C . GLY A 1 105 ? 12.970 -3.685 -14.501 1.00 92.62 105 GLY A C 1
ATOM 783 O O . GLY A 1 105 ? 11.850 -4.022 -14.885 1.00 92.62 105 GLY A O 1
ATOM 784 N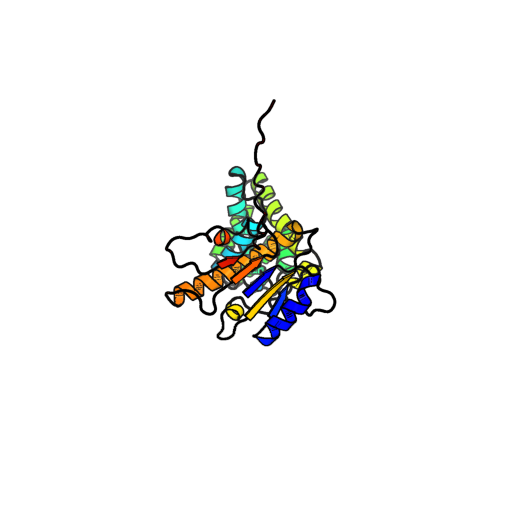 N . GLU A 1 106 ? 13.946 -3.359 -15.354 1.00 90.62 106 GLU A N 1
ATOM 785 C CA . GLU A 1 106 ? 13.753 -3.301 -16.810 1.00 90.62 106 GLU A CA 1
ATOM 786 C C . GLU A 1 106 ? 13.263 -4.631 -17.417 1.00 90.62 106 GLU A C 1
ATOM 788 O O . GLU A 1 106 ? 12.539 -4.604 -18.408 1.00 90.62 106 GLU A O 1
ATOM 793 N N . LEU A 1 107 ? 13.555 -5.787 -16.802 1.00 93.88 107 LEU A N 1
ATOM 794 C CA . LEU A 1 107 ? 13.077 -7.091 -17.291 1.00 93.88 107 LEU A CA 1
ATOM 795 C C . LEU A 1 107 ? 11.556 -7.278 -17.154 1.00 93.88 107 LEU A C 1
ATOM 797 O O . LEU A 1 107 ? 10.982 -8.126 -17.832 1.00 93.88 107 LEU A O 1
ATOM 801 N N . ALA A 1 108 ? 10.896 -6.524 -16.270 1.00 95.50 108 ALA A N 1
ATOM 802 C CA . ALA A 1 108 ? 9.439 -6.543 -16.115 1.00 95.50 108 ALA A CA 1
ATOM 803 C C . ALA A 1 108 ? 8.728 -5.481 -16.966 1.00 95.50 108 ALA A C 1
ATOM 805 O O . ALA A 1 108 ? 7.498 -5.456 -17.008 1.00 95.50 108 ALA A O 1
ATOM 806 N N . ARG A 1 109 ? 9.486 -4.611 -17.645 1.00 94.81 109 ARG A N 1
ATOM 807 C CA . ARG A 1 109 ? 8.968 -3.422 -18.321 1.00 94.81 109 ARG A CA 1
ATOM 808 C C . ARG A 1 109 ? 7.857 -3.750 -19.309 1.00 94.81 109 ARG A C 1
ATOM 810 O O . ARG A 1 109 ? 6.779 -3.181 -19.198 1.00 94.81 109 ARG A O 1
ATOM 817 N N . ASP A 1 110 ? 8.100 -4.674 -20.233 1.00 96.88 110 ASP A N 1
ATOM 818 C CA . ASP A 1 110 ? 7.136 -4.995 -21.290 1.00 96.88 110 ASP A CA 1
ATOM 819 C C . ASP A 1 110 ? 5.818 -5.531 -20.714 1.00 96.88 110 ASP A C 1
ATOM 821 O O . ASP A 1 110 ? 4.744 -5.189 -21.201 1.00 96.88 110 ASP A O 1
ATOM 825 N N . GLN A 1 111 ? 5.887 -6.308 -19.626 1.00 98.00 111 GLN A N 1
ATOM 826 C CA . GLN A 1 111 ? 4.701 -6.828 -18.940 1.00 98.00 111 GLN A CA 1
ATOM 827 C C . GLN A 1 111 ? 3.890 -5.703 -18.291 1.00 98.00 111 GLN A C 1
ATOM 829 O O . GLN A 1 111 ? 2.680 -5.626 -18.487 1.00 98.00 111 GLN A O 1
ATOM 834 N N . VAL A 1 112 ? 4.554 -4.815 -17.545 1.00 98.19 112 VAL A N 1
ATOM 835 C CA . VAL A 1 112 ? 3.905 -3.670 -16.885 1.00 98.19 112 VAL A CA 1
ATOM 836 C C . VAL A 1 112 ? 3.311 -2.720 -17.924 1.00 98.19 112 VAL A C 1
ATOM 838 O O . VAL A 1 112 ? 2.170 -2.286 -17.784 1.00 98.19 112 VAL A O 1
ATOM 841 N N . GLU A 1 113 ? 4.055 -2.424 -18.993 1.00 98.12 113 GLU A N 1
ATOM 842 C CA . GLU A 1 113 ? 3.585 -1.554 -20.069 1.00 98.12 113 GLU A CA 1
ATOM 843 C C . GLU A 1 113 ? 2.358 -2.127 -20.784 1.00 98.12 113 GLU A C 1
ATOM 845 O O . GLU A 1 113 ? 1.424 -1.376 -21.061 1.00 98.12 113 GLU A O 1
ATOM 850 N N . HIS A 1 114 ? 2.344 -3.436 -21.055 1.00 98.44 114 HIS A N 1
ATOM 851 C CA . HIS A 1 114 ? 1.210 -4.106 -21.687 1.00 98.44 114 HIS A CA 1
ATOM 852 C C . HIS A 1 114 ? -0.041 -4.054 -20.806 1.00 98.44 114 HIS A C 1
ATOM 854 O O . HIS A 1 114 ? -1.093 -3.652 -21.287 1.00 98.44 114 HIS A O 1
ATOM 860 N N . ILE A 1 115 ? 0.081 -4.342 -19.505 1.00 98.62 115 ILE A N 1
ATOM 861 C CA . ILE A 1 115 ? -1.052 -4.277 -18.567 1.00 98.62 115 ILE A CA 1
ATOM 862 C C . ILE A 1 115 ? -1.638 -2.862 -18.504 1.00 98.62 115 ILE A C 1
ATOM 864 O O . ILE A 1 115 ? -2.855 -2.696 -18.547 1.00 98.62 115 ILE A O 1
ATOM 868 N N . LEU A 1 116 ? -0.789 -1.833 -18.412 1.00 98.50 116 LEU A N 1
ATOM 869 C CA . LEU A 1 116 ? -1.256 -0.444 -18.374 1.00 98.50 116 LEU A CA 1
ATOM 870 C C . LEU A 1 116 ? -1.910 -0.019 -19.697 1.00 98.50 116 LEU A C 1
ATOM 872 O O . LEU A 1 116 ? -2.884 0.731 -19.672 1.00 98.50 116 LEU A O 1
ATOM 876 N N . ALA A 1 117 ? -1.385 -0.481 -20.837 1.00 98.19 117 ALA A N 1
ATOM 877 C CA . ALA A 1 117 ? -1.942 -0.190 -22.156 1.00 98.19 117 ALA A CA 1
ATOM 878 C C . ALA A 1 117 ? -3.308 -0.857 -22.370 1.00 98.19 117 ALA A C 1
ATOM 880 O O . ALA A 1 117 ? -4.238 -0.188 -22.804 1.00 98.19 117 ALA A O 1
ATOM 881 N N . ASP A 1 118 ? -3.437 -2.137 -22.018 1.00 98.31 118 ASP A N 1
ATOM 882 C CA . ASP A 1 118 ? -4.662 -2.928 -22.203 1.00 98.31 118 ASP A CA 1
ATOM 883 C C . ASP A 1 118 ? -5.835 -2.432 -21.342 1.00 98.31 118 ASP A C 1
ATOM 885 O O . ASP A 1 118 ? -6.989 -2.733 -21.632 1.00 98.31 118 ASP A O 1
ATOM 889 N N . ASN A 1 119 ? -5.539 -1.671 -20.286 1.00 98.12 119 ASN A N 1
ATOM 890 C CA . ASN A 1 119 ? -6.522 -1.061 -19.390 1.00 98.12 119 ASN A CA 1
ATOM 891 C C . ASN A 1 119 ? -6.667 0.460 -19.615 1.00 98.12 119 ASN A C 1
ATOM 893 O O . ASN A 1 119 ? -7.140 1.166 -18.729 1.00 98.12 119 ASN A O 1
ATOM 897 N N . ASP A 1 120 ? -6.224 0.981 -20.765 1.00 97.75 120 ASP A N 1
ATOM 898 C CA . ASP A 1 120 ? -6.373 2.385 -21.184 1.00 97.75 120 ASP A CA 1
ATOM 899 C C . ASP A 1 120 ? -5.727 3.442 -20.256 1.00 97.75 120 ASP A C 1
ATOM 901 O O . ASP A 1 120 ? -6.020 4.639 -20.337 1.00 97.75 120 ASP A O 1
ATOM 905 N N . PHE A 1 121 ? -4.752 3.063 -19.422 1.00 98.06 121 PHE A N 1
ATOM 906 C CA . PHE A 1 121 ? -4.017 3.992 -18.550 1.00 98.06 121 PHE A CA 1
ATOM 907 C C . PHE A 1 121 ? -2.855 4.688 -19.281 1.00 98.06 121 PHE A C 1
ATOM 909 O O . PHE A 1 121 ? -1.697 4.652 -18.853 1.00 98.06 121 PHE A O 1
ATOM 916 N N . VAL A 1 122 ? -3.161 5.362 -20.395 1.00 97.12 122 VAL A N 1
ATOM 917 C CA . VAL A 1 122 ? -2.180 5.958 -21.327 1.00 97.12 122 VAL A CA 1
ATOM 918 C C . VAL A 1 122 ? -1.234 6.959 -20.652 1.00 97.12 122 VAL A C 1
ATOM 920 O O . VAL A 1 122 ? -0.030 6.961 -20.928 1.00 97.12 122 VAL A O 1
ATOM 923 N N . GLU A 1 123 ? -1.745 7.804 -19.754 1.00 97.62 123 GLU A N 1
ATOM 924 C CA . GLU A 1 123 ? -0.919 8.797 -19.053 1.00 97.62 123 GLU A CA 1
ATOM 925 C C . GLU A 1 123 ? -0.014 8.149 -17.995 1.00 97.62 123 GLU A C 1
ATOM 927 O O . GLU A 1 123 ? 1.170 8.476 -17.920 1.00 97.62 123 GLU A O 1
ATOM 932 N N . VAL A 1 124 ? -0.507 7.147 -17.257 1.00 98.00 124 VAL A N 1
ATOM 933 C CA . VAL A 1 124 ? 0.321 6.381 -16.305 1.00 98.00 124 VAL A CA 1
ATOM 934 C C . VAL A 1 124 ? 1.423 5.625 -17.043 1.00 98.00 124 VAL A C 1
ATOM 936 O O . VAL A 1 124 ? 2.579 5.626 -16.622 1.00 98.00 124 VAL A O 1
ATOM 939 N N . LEU A 1 125 ? 1.096 5.039 -18.195 1.00 97.94 125 LEU A N 1
ATOM 940 C CA . LEU A 1 125 ? 2.060 4.388 -19.073 1.00 97.94 125 LEU A CA 1
ATOM 941 C C . LEU A 1 125 ? 3.140 5.367 -19.567 1.00 97.94 125 LEU A C 1
ATOM 943 O O . LEU A 1 125 ? 4.327 5.029 -19.587 1.00 97.94 125 LEU A O 1
ATOM 947 N N . ARG A 1 126 ? 2.756 6.593 -19.952 1.00 96.81 126 ARG A N 1
ATOM 948 C CA . ARG A 1 126 ? 3.697 7.652 -20.355 1.00 96.81 126 ARG A CA 1
ATOM 949 C C . ARG A 1 126 ? 4.638 8.026 -19.209 1.00 96.81 126 ARG A C 1
ATOM 951 O O . ARG A 1 126 ? 5.846 8.146 -19.430 1.00 96.81 126 ARG A O 1
ATOM 958 N N . GLU A 1 127 ? 4.105 8.194 -18.003 1.00 96.00 127 GLU A N 1
ATOM 959 C CA . GLU A 1 127 ? 4.879 8.499 -16.799 1.00 96.00 127 GLU A CA 1
ATOM 960 C C . GLU A 1 127 ? 5.849 7.370 -16.444 1.00 96.00 127 GLU A C 1
ATOM 962 O O . GLU A 1 127 ? 7.037 7.632 -16.255 1.00 96.00 127 GLU A O 1
ATOM 967 N N . TYR A 1 128 ? 5.386 6.119 -16.439 1.00 96.56 128 TYR A N 1
ATOM 968 C CA . TYR A 1 128 ? 6.210 4.940 -16.171 1.00 96.56 128 TYR A CA 1
ATOM 969 C C . TYR A 1 128 ? 7.392 4.840 -17.151 1.00 96.56 128 TYR A C 1
ATOM 971 O O . TYR A 1 128 ? 8.551 4.750 -16.740 1.00 96.56 128 TYR A O 1
ATOM 979 N N . ARG A 1 129 ? 7.121 4.989 -18.457 1.00 95.00 129 ARG A N 1
ATOM 980 C CA . ARG A 1 129 ? 8.138 4.996 -19.527 1.00 95.00 129 ARG A CA 1
ATOM 981 C C . ARG A 1 129 ? 9.182 6.097 -19.378 1.00 95.00 129 ARG A C 1
ATOM 983 O O . ARG A 1 129 ? 10.308 5.935 -19.851 1.00 95.00 129 ARG A O 1
ATOM 990 N N . SER A 1 130 ? 8.824 7.228 -18.766 1.00 92.81 130 SER A N 1
ATOM 991 C CA . SER A 1 130 ? 9.752 8.350 -18.600 1.00 92.81 130 SER A CA 1
ATOM 992 C C . SER A 1 130 ? 10.955 7.986 -17.723 1.00 92.81 130 SER A C 1
ATOM 994 O O . SER A 1 130 ? 12.043 8.508 -17.954 1.00 92.81 130 SER A O 1
ATOM 996 N N . THR A 1 131 ? 10.804 7.026 -16.801 1.00 87.44 131 THR A N 1
ATOM 997 C CA . THR A 1 131 ? 11.888 6.565 -15.920 1.00 87.44 131 THR A CA 1
ATOM 998 C C . THR A 1 131 ? 13.027 5.925 -16.703 1.00 87.44 131 THR A C 1
ATOM 1000 O O . THR A 1 131 ? 14.188 6.211 -16.435 1.00 87.44 131 THR A O 1
ATOM 1003 N N . CYS A 1 132 ? 12.730 5.141 -17.739 1.00 79.69 132 CYS A N 1
ATOM 1004 C CA . CYS A 1 132 ? 13.759 4.507 -18.568 1.00 79.69 132 CYS A CA 1
ATOM 1005 C C . CYS A 1 132 ? 14.502 5.496 -19.489 1.00 79.69 132 CYS A C 1
ATOM 1007 O O . CYS A 1 132 ? 15.478 5.111 -20.131 1.00 79.69 132 CYS A O 1
ATOM 100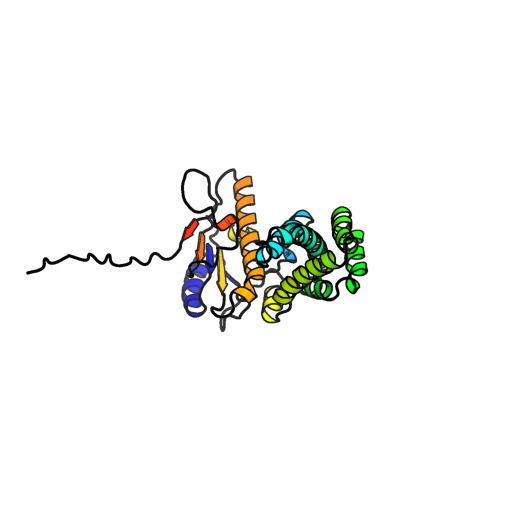9 N N . ARG A 1 133 ? 14.048 6.755 -19.584 1.00 85.75 133 ARG A N 1
ATOM 1010 C CA . ARG A 1 133 ? 14.588 7.777 -20.502 1.00 85.75 133 ARG A CA 1
ATOM 1011 C C . ARG A 1 133 ? 15.513 8.798 -19.833 1.00 85.75 133 ARG A C 1
ATOM 1013 O O . ARG A 1 133 ? 16.043 9.663 -20.525 1.00 85.75 133 ARG A O 1
ATOM 1020 N N . ILE A 1 134 ? 15.692 8.730 -18.515 1.00 87.12 134 ILE A N 1
ATOM 1021 C CA . ILE A 1 134 ? 16.635 9.594 -17.789 1.00 87.12 134 ILE A CA 1
ATOM 1022 C C . ILE A 1 134 ? 18.063 9.024 -17.847 1.00 87.12 134 ILE A C 1
ATOM 1024 O O . ILE A 1 134 ? 18.277 7.901 -18.302 1.00 87.12 134 ILE A O 1
ATOM 1028 N N . HIS A 1 135 ? 19.046 9.803 -17.393 1.00 83.50 135 HIS A N 1
ATOM 1029 C CA . HIS A 1 135 ? 20.446 9.375 -17.336 1.00 83.50 135 HIS A CA 1
ATOM 1030 C C . HIS A 1 135 ? 20.675 8.263 -16.292 1.00 83.50 135 HIS A C 1
ATOM 1032 O O . HIS A 1 135 ? 19.917 8.132 -15.332 1.00 83.50 135 HIS A O 1
ATOM 1038 N N . GLU A 1 136 ? 21.748 7.490 -16.460 1.00 85.25 136 GLU A N 1
ATOM 1039 C CA . GLU A 1 136 ? 21.966 6.231 -15.732 1.00 85.25 136 GLU A CA 1
ATOM 1040 C C . GLU A 1 136 ? 22.061 6.387 -14.201 1.00 85.25 136 GLU A C 1
ATOM 1042 O O . GLU A 1 136 ? 21.462 5.612 -13.462 1.00 85.25 136 GLU A O 1
ATOM 1047 N N . GLU A 1 137 ? 22.726 7.435 -13.704 1.00 84.06 137 GLU A N 1
ATOM 1048 C CA . GLU A 1 137 ? 22.796 7.738 -12.261 1.00 84.06 137 GLU A CA 1
ATOM 1049 C C . GLU A 1 137 ? 21.404 8.006 -11.652 1.00 84.06 137 GLU A C 1
ATOM 1051 O O . GLU A 1 137 ? 21.060 7.493 -10.581 1.00 84.06 137 GLU A O 1
ATOM 1056 N N . GLY A 1 138 ? 20.558 8.749 -12.368 1.00 86.06 138 GLY A N 1
ATOM 1057 C CA . GLY A 1 138 ? 19.172 8.994 -11.982 1.00 86.06 138 GLY A CA 1
ATOM 1058 C C . GLY A 1 138 ? 18.341 7.711 -11.972 1.00 86.06 138 GLY A C 1
ATOM 1059 O O . GLY A 1 138 ? 17.568 7.496 -11.037 1.00 86.06 138 GLY A O 1
ATOM 1060 N N . LYS A 1 139 ? 18.532 6.820 -12.957 1.00 88.62 139 LYS A N 1
ATOM 1061 C CA . LYS A 1 139 ? 17.876 5.501 -12.963 1.00 88.62 139 LYS A CA 1
ATOM 1062 C C . LYS A 1 139 ? 18.283 4.677 -11.749 1.00 88.62 139 LYS A C 1
ATOM 1064 O O . LYS A 1 139 ? 17.410 4.152 -11.065 1.00 88.62 139 LYS A O 1
ATOM 1069 N N . GLY A 1 140 ? 19.580 4.618 -11.441 1.00 88.88 140 GLY A N 1
ATOM 1070 C CA . GLY A 1 140 ? 20.096 3.924 -10.261 1.00 88.88 140 GLY A CA 1
ATOM 1071 C C . GLY A 1 140 ? 19.442 4.419 -8.968 1.00 88.88 140 GLY A C 1
ATOM 1072 O O . GLY A 1 140 ? 19.001 3.612 -8.153 1.00 88.88 140 GLY A O 1
ATOM 1073 N N . SER A 1 141 ? 19.282 5.737 -8.822 1.00 89.56 141 SER A N 1
ATOM 1074 C CA . SER A 1 141 ? 18.625 6.353 -7.657 1.00 89.56 141 SER A CA 1
ATOM 1075 C C . SER A 1 141 ? 17.133 5.998 -7.549 1.00 89.56 141 SER A C 1
ATOM 1077 O O . SER A 1 141 ? 16.628 5.698 -6.461 1.00 89.56 141 SER A O 1
ATOM 1079 N N . VAL A 1 142 ? 16.417 5.986 -8.678 1.00 91.75 142 VAL A N 1
ATOM 1080 C CA . VAL A 1 142 ? 15.005 5.573 -8.733 1.00 91.75 142 VAL A CA 1
ATOM 1081 C C . VAL A 1 142 ? 14.853 4.092 -8.384 1.00 91.75 142 VAL A C 1
ATOM 1083 O O . VAL A 1 142 ? 14.014 3.741 -7.552 1.00 91.75 142 VAL A O 1
ATOM 1086 N N . MET A 1 143 ? 15.689 3.230 -8.966 1.00 91.38 143 MET A N 1
ATOM 1087 C CA . MET A 1 143 ? 15.669 1.793 -8.700 1.00 91.38 143 MET A CA 1
ATOM 1088 C C . MET A 1 143 ? 16.034 1.481 -7.251 1.00 91.38 143 MET A C 1
ATOM 1090 O O . MET A 1 143 ? 15.372 0.656 -6.634 1.00 91.38 143 MET A O 1
ATOM 1094 N N . PHE A 1 144 ? 17.005 2.187 -6.665 1.00 90.56 144 PHE A N 1
ATOM 1095 C CA . PHE A 1 144 ? 17.345 2.047 -5.247 1.00 90.56 144 PHE A CA 1
ATOM 1096 C C . PHE A 1 144 ? 16.144 2.342 -4.339 1.00 90.56 144 PHE A C 1
ATOM 1098 O O . PHE A 1 144 ? 15.863 1.587 -3.409 1.00 90.56 144 PHE A O 1
ATOM 1105 N N . THR A 1 145 ? 15.381 3.391 -4.660 1.00 91.19 145 THR A N 1
ATOM 1106 C CA . THR A 1 145 ? 14.143 3.718 -3.941 1.00 91.19 145 THR A CA 1
ATOM 1107 C C . THR A 1 145 ? 13.097 2.617 -4.086 1.00 91.19 145 THR A C 1
ATOM 1109 O O . THR A 1 145 ? 12.514 2.179 -3.093 1.00 91.19 145 THR A O 1
ATOM 1112 N N . ALA A 1 146 ? 12.889 2.125 -5.309 1.00 93.19 146 ALA A N 1
ATOM 1113 C CA . ALA A 1 146 ? 11.941 1.049 -5.571 1.00 93.19 146 ALA A CA 1
ATOM 1114 C C . ALA A 1 146 ? 12.330 -0.260 -4.866 1.00 93.19 146 ALA A C 1
ATOM 1116 O O . ALA A 1 146 ? 11.471 -0.900 -4.266 1.00 93.19 146 ALA A O 1
ATOM 1117 N N . PHE A 1 147 ? 13.613 -0.631 -4.877 1.00 92.81 147 PHE A N 1
ATOM 1118 C CA . PHE A 1 147 ? 14.124 -1.818 -4.194 1.00 92.81 147 PHE A CA 1
ATOM 1119 C C . PHE A 1 147 ? 13.991 -1.711 -2.679 1.00 92.81 147 PHE A C 1
ATOM 1121 O O . PHE A 1 147 ? 13.572 -2.675 -2.049 1.00 92.81 147 PHE A O 1
ATOM 1128 N N . GLY A 1 148 ? 14.305 -0.552 -2.090 1.00 91.31 148 GLY A N 1
ATOM 1129 C CA . GLY A 1 148 ? 14.156 -0.342 -0.650 1.00 91.31 148 GLY A CA 1
ATOM 1130 C C . GLY A 1 148 ? 12.707 -0.508 -0.187 1.00 91.31 148 GLY A C 1
ATOM 1131 O O . GLY A 1 148 ? 12.448 -1.151 0.826 1.00 91.31 148 GLY A O 1
ATOM 1132 N N . LEU A 1 149 ? 11.752 0.008 -0.966 1.00 93.38 149 LEU A N 1
ATOM 1133 C CA . LEU A 1 149 ? 10.327 -0.160 -0.680 1.00 93.38 149 LEU A CA 1
ATOM 1134 C C . LEU A 1 149 ? 9.857 -1.596 -0.929 1.00 93.38 149 LEU A C 1
ATOM 1136 O O . LEU A 1 149 ? 9.140 -2.151 -0.099 1.00 93.38 149 LEU A O 1
ATOM 1140 N N . ALA A 1 150 ? 10.285 -2.225 -2.025 1.00 94.56 150 ALA A N 1
ATOM 1141 C CA . ALA A 1 150 ? 9.976 -3.623 -2.305 1.00 94.56 150 ALA A CA 1
ATOM 1142 C C . ALA A 1 150 ? 10.549 -4.570 -1.237 1.00 94.56 150 ALA A C 1
ATOM 1144 O O . ALA A 1 150 ? 9.874 -5.527 -0.873 1.00 94.56 150 ALA A O 1
ATOM 1145 N N . ASP A 1 151 ? 11.726 -4.280 -0.670 1.00 93.19 151 ASP A N 1
ATOM 1146 C CA . ASP A 1 151 ? 12.329 -5.065 0.418 1.00 93.19 151 ASP A CA 1
ATOM 1147 C C . ASP A 1 151 ? 11.439 -5.110 1.663 1.00 93.19 151 ASP A C 1
ATOM 1149 O O . ASP A 1 151 ? 11.315 -6.161 2.294 1.00 93.19 151 ASP A O 1
ATOM 1153 N N . THR A 1 152 ? 10.753 -4.009 1.998 1.00 91.69 152 THR A N 1
ATOM 1154 C CA . THR A 1 152 ? 9.760 -4.010 3.082 1.00 91.69 152 THR A CA 1
ATOM 1155 C C . THR A 1 152 ? 8.676 -5.057 2.836 1.00 91.69 152 THR A C 1
ATOM 1157 O O . THR A 1 152 ? 8.363 -5.831 3.740 1.00 91.69 152 THR A O 1
ATOM 1160 N N . TYR A 1 153 ? 8.137 -5.115 1.618 1.00 94.75 153 TYR A N 1
ATOM 1161 C CA . TYR A 1 153 ? 7.036 -6.011 1.260 1.00 94.75 153 TYR A CA 1
ATOM 1162 C C . TYR A 1 153 ? 7.480 -7.432 0.896 1.00 94.75 153 TYR A C 1
ATOM 1164 O O . TYR A 1 153 ? 6.672 -8.348 0.976 1.00 94.75 153 TYR A O 1
ATOM 1172 N N . ASN A 1 154 ? 8.750 -7.649 0.554 1.00 94.94 154 ASN A N 1
ATOM 1173 C CA . ASN A 1 154 ? 9.311 -8.970 0.259 1.00 94.94 154 ASN A CA 1
ATOM 1174 C C . ASN A 1 154 ? 9.514 -9.833 1.517 1.00 94.94 154 ASN A C 1
ATOM 1176 O O . ASN A 1 154 ? 9.739 -11.041 1.443 1.00 94.94 154 ASN A O 1
ATOM 1180 N N . ARG A 1 155 ? 9.447 -9.226 2.705 1.00 92.00 155 ARG A N 1
ATOM 1181 C CA . ARG A 1 155 ? 9.522 -9.946 3.982 1.00 92.00 155 ARG A CA 1
ATOM 1182 C C . ARG A 1 155 ? 8.306 -10.865 4.112 1.00 92.00 155 ARG A C 1
ATOM 1184 O O . ARG A 1 155 ? 7.194 -10.349 4.055 1.00 92.00 155 ARG A O 1
ATOM 1191 N N . PRO A 1 156 ? 8.469 -12.173 4.389 1.00 92.69 156 PRO A N 1
ATOM 1192 C CA . PRO A 1 156 ? 7.353 -13.123 4.370 1.00 92.69 156 PRO A CA 1
ATOM 1193 C C . PRO A 1 156 ? 6.145 -12.708 5.217 1.00 92.69 156 PRO A C 1
ATOM 1195 O O . PRO A 1 156 ? 5.005 -12.852 4.790 1.00 92.69 156 PRO A O 1
ATOM 1198 N N . THR A 1 157 ? 6.382 -12.146 6.403 1.00 91.56 157 THR A N 1
ATOM 1199 C CA . THR A 1 157 ? 5.304 -11.755 7.318 1.00 91.56 157 THR A CA 1
ATOM 1200 C C . THR A 1 157 ? 4.589 -10.467 6.891 1.00 91.56 157 THR A C 1
ATOM 1202 O O . THR A 1 157 ? 3.385 -10.335 7.111 1.00 91.56 157 THR A O 1
ATOM 1205 N N . VAL A 1 158 ? 5.298 -9.533 6.242 1.00 93.50 158 VAL A N 1
ATOM 1206 C CA . VAL A 1 158 ? 4.699 -8.326 5.647 1.00 93.50 158 VAL A CA 1
ATOM 1207 C C . VAL A 1 158 ? 3.943 -8.697 4.380 1.00 93.50 158 VAL A C 1
ATOM 1209 O O . VAL A 1 158 ? 2.812 -8.261 4.221 1.00 93.50 158 VAL A O 1
ATOM 1212 N N . LEU A 1 159 ? 4.530 -9.539 3.525 1.00 95.12 159 LEU A N 1
ATOM 1213 C CA . LEU A 1 159 ? 3.893 -10.041 2.313 1.00 95.12 159 LEU A CA 1
ATOM 1214 C C . LEU A 1 159 ? 2.553 -10.710 2.636 1.00 95.12 159 LEU A C 1
ATOM 1216 O O . LEU A 1 159 ? 1.544 -10.380 2.023 1.00 95.12 159 LEU A O 1
ATOM 1220 N N . GLU A 1 160 ? 2.529 -11.587 3.644 1.00 94.75 160 GLU A N 1
ATOM 1221 C CA . GLU A 1 160 ? 1.300 -12.250 4.088 1.00 94.75 160 GLU A CA 1
ATOM 1222 C C . GLU A 1 160 ? 0.285 -11.254 4.666 1.00 94.75 160 GLU A C 1
ATOM 1224 O O . GLU A 1 160 ? -0.903 -11.324 4.355 1.00 94.75 160 GLU A O 1
ATOM 1229 N N . SER A 1 161 ? 0.747 -10.274 5.447 1.00 95.62 161 SER A N 1
ATOM 1230 C CA . SER A 1 161 ? -0.123 -9.220 5.992 1.00 95.62 161 SER A CA 1
ATOM 1231 C C . SER A 1 161 ? -0.627 -8.246 4.927 1.00 95.62 161 SER A C 1
ATOM 1233 O O . SER A 1 161 ? -1.627 -7.578 5.154 1.00 95.62 161 SER A O 1
ATOM 1235 N N . ALA A 1 162 ? 0.040 -8.176 3.774 1.00 97.06 162 ALA A N 1
ATOM 1236 C CA . ALA A 1 162 ? -0.291 -7.305 2.652 1.00 97.06 162 ALA A CA 1
ATOM 1237 C C . ALA A 1 162 ? -0.896 -8.047 1.454 1.00 97.06 162 ALA A C 1
ATOM 1239 O O . ALA A 1 162 ? -1.066 -7.459 0.383 1.00 97.06 162 ALA A O 1
ATOM 1240 N N . ARG A 1 163 ? -1.216 -9.338 1.612 1.00 96.19 163 ARG A N 1
ATOM 1241 C CA . ARG A 1 163 ? -1.678 -10.203 0.515 1.00 96.19 163 ARG A CA 1
ATOM 1242 C C . ARG A 1 163 ? -3.008 -9.759 -0.097 1.00 96.19 163 ARG A C 1
ATOM 1244 O O . ARG A 1 163 ? -3.285 -10.102 -1.239 1.00 96.19 163 ARG A O 1
ATOM 1251 N N . ARG A 1 164 ? -3.828 -9.071 0.698 1.00 95.69 164 ARG A N 1
ATOM 1252 C CA . ARG A 1 164 ? -5.143 -8.509 0.368 1.00 95.69 164 ARG A CA 1
ATOM 1253 C C . ARG A 1 164 ? -5.566 -7.541 1.472 1.00 95.69 164 ARG A C 1
ATOM 1255 O O . ARG A 1 164 ? -4.937 -7.520 2.530 1.00 95.69 164 ARG A O 1
ATOM 1262 N N . SER A 1 165 ? -6.674 -6.851 1.274 1.00 97.69 165 SER A N 1
ATOM 1263 C CA . SER A 1 165 ? -7.349 -6.046 2.285 1.00 97.69 165 SER A CA 1
ATOM 1264 C C . SER A 1 165 ? -8.603 -6.748 2.809 1.00 97.69 165 SER A C 1
ATOM 1266 O O . SER A 1 165 ? -9.562 -6.968 2.076 1.00 97.69 165 SER A O 1
ATOM 1268 N N . ASP A 1 166 ? -8.607 -7.103 4.098 1.00 97.38 166 ASP A N 1
ATOM 1269 C CA . ASP A 1 166 ? -9.784 -7.674 4.781 1.00 97.38 166 ASP A CA 1
ATOM 1270 C C . ASP A 1 166 ? -10.787 -6.586 5.234 1.00 97.38 166 ASP A C 1
ATOM 1272 O O . ASP A 1 166 ? -11.864 -6.894 5.748 1.00 97.38 166 ASP A O 1
ATOM 1276 N N . PHE A 1 167 ? -10.428 -5.310 5.070 1.00 95.50 167 PHE A N 1
ATOM 1277 C CA . PHE A 1 167 ? -11.266 -4.138 5.315 1.00 95.50 167 PHE A CA 1
ATOM 1278 C C . PHE A 1 167 ? -10.861 -2.987 4.388 1.00 95.50 167 PHE A C 1
ATOM 1280 O O . PHE A 1 167 ? -9.731 -2.931 3.907 1.00 95.50 167 PHE A O 1
ATOM 1287 N N . SER A 1 168 ? -11.784 -2.058 4.179 1.00 94.62 168 SER A N 1
ATOM 1288 C CA . SER A 1 168 ? -11.564 -0.762 3.538 1.00 94.62 168 SER A CA 1
ATOM 1289 C C . SER A 1 168 ? -11.443 0.340 4.587 1.00 94.62 168 SER A C 1
ATOM 1291 O O . SER A 1 168 ? -12.018 0.251 5.673 1.00 94.62 168 SER A O 1
ATOM 1293 N N . GLU A 1 169 ? -10.745 1.426 4.270 1.00 93.62 169 GLU A N 1
ATOM 1294 C CA . GLU A 1 169 ? -10.617 2.574 5.170 1.00 93.62 169 GLU A CA 1
ATOM 1295 C C . GLU A 1 169 ? -11.987 3.150 5.556 1.00 93.62 169 GLU A C 1
ATOM 1297 O O . GLU A 1 169 ? -12.203 3.507 6.716 1.00 93.62 169 GLU A O 1
ATOM 1302 N N . ALA A 1 170 ? -12.941 3.152 4.619 1.00 92.62 170 ALA A N 1
ATOM 1303 C CA . ALA A 1 170 ? -14.311 3.611 4.835 1.00 92.62 170 ALA A CA 1
ATOM 1304 C C . ALA A 1 170 ? -15.040 2.824 5.941 1.00 92.62 170 ALA A C 1
ATOM 1306 O O . ALA A 1 170 ? -15.904 3.376 6.630 1.00 92.62 170 ALA A O 1
ATOM 1307 N N . ASP A 1 171 ? -14.672 1.556 6.174 1.00 93.06 171 ASP A N 1
ATOM 1308 C CA . ASP A 1 171 ? -15.255 0.730 7.237 1.00 93.06 171 ASP A CA 1
ATOM 1309 C C . ASP A 1 171 ? -15.007 1.316 8.637 1.00 93.06 171 ASP A C 1
ATOM 1311 O O . ASP A 1 171 ? -15.786 1.057 9.559 1.00 93.06 171 ASP A O 1
ATOM 1315 N N . LEU A 1 172 ? -13.962 2.139 8.805 1.00 90.69 172 LEU A N 1
ATOM 1316 C CA . LEU A 1 172 ? -13.634 2.786 10.079 1.00 90.69 172 LEU A CA 1
ATOM 1317 C C . LEU A 1 172 ? -14.581 3.931 10.457 1.00 90.69 172 LEU A C 1
ATOM 1319 O O . LEU A 1 172 ? -14.606 4.330 11.627 1.00 90.69 172 LEU A O 1
ATOM 1323 N N . PHE A 1 173 ? -15.350 4.439 9.494 1.00 89.69 173 PHE A N 1
ATOM 1324 C CA . PHE A 1 173 ? -16.184 5.635 9.639 1.00 89.69 173 PHE A CA 1
ATOM 1325 C C . PHE A 1 173 ? -17.676 5.371 9.404 1.00 89.69 173 PHE A C 1
ATOM 1327 O O . PHE A 1 173 ? -18.460 6.302 9.254 1.00 89.69 173 PHE A O 1
ATOM 1334 N N . ARG A 1 174 ? -18.092 4.102 9.393 1.00 87.69 174 ARG A N 1
ATOM 1335 C CA . ARG A 1 174 ? -19.515 3.736 9.363 1.00 87.69 174 ARG A CA 1
ATOM 1336 C C . ARG A 1 174 ? -20.230 4.126 10.666 1.00 87.69 174 ARG A C 1
ATOM 1338 O O . ARG A 1 174 ? -19.607 4.520 11.650 1.00 87.69 174 ARG A O 1
ATOM 1345 N N . ASP A 1 175 ? -21.548 3.922 10.701 1.00 82.44 175 ASP A N 1
ATOM 1346 C CA . ASP A 1 175 ? -22.438 4.328 11.806 1.00 82.44 175 ASP A CA 1
ATOM 1347 C C . ASP A 1 175 ? -22.033 3.813 13.198 1.00 82.44 175 ASP A C 1
ATOM 1349 O O . ASP A 1 175 ? -22.401 4.402 14.217 1.00 82.44 175 ASP A O 1
ATOM 1353 N N . ARG A 1 176 ? -21.295 2.697 13.273 1.00 83.31 176 ARG A N 1
ATOM 1354 C CA . ARG A 1 176 ? -20.814 2.138 14.543 1.00 83.31 176 ARG A CA 1
ATOM 1355 C C . ARG A 1 176 ? -19.327 2.420 14.742 1.00 83.31 176 ARG A C 1
ATOM 1357 O O . ARG A 1 176 ? -18.556 2.264 13.798 1.00 83.31 176 ARG A O 1
ATOM 1364 N N . PRO A 1 177 ? -18.884 2.722 15.977 1.00 85.44 177 PRO A N 1
ATOM 1365 C CA . PRO A 1 177 ? -17.467 2.877 16.272 1.00 85.44 177 PRO A CA 1
ATOM 1366 C C . PRO A 1 177 ? -16.673 1.620 15.906 1.00 85.44 177 PRO A C 1
ATOM 1368 O O . PRO A 1 177 ? -16.886 0.558 16.487 1.00 85.44 177 PRO A O 1
ATOM 1371 N N . ALA A 1 178 ? -15.715 1.758 14.994 1.00 92.56 178 ALA A N 1
ATOM 1372 C CA . ALA A 1 178 ? -14.792 0.691 14.636 1.00 92.56 178 ALA A CA 1
ATOM 1373 C C . ALA A 1 178 ? -13.361 1.001 15.106 1.00 92.56 178 ALA A C 1
ATOM 1375 O O . ALA A 1 178 ? -12.995 2.155 15.388 1.00 92.56 178 ALA A O 1
ATOM 1376 N N . THR A 1 179 ? -12.547 -0.043 15.261 1.00 93.12 179 THR A N 1
ATOM 1377 C CA . THR A 1 179 ? -11.182 0.072 15.787 1.00 93.12 179 THR A CA 1
ATOM 1378 C C . THR A 1 179 ? -10.168 -0.659 14.920 1.00 93.12 179 THR A C 1
ATOM 1380 O O . THR A 1 179 ? -10.353 -1.822 14.590 1.00 93.12 179 THR A O 1
ATOM 1383 N N . LEU A 1 180 ? -9.051 0.004 14.627 1.00 94.25 180 LEU A N 1
ATOM 1384 C CA . LEU A 1 180 ? -7.867 -0.613 14.042 1.00 94.25 180 LEU A CA 1
ATOM 1385 C C . LEU A 1 180 ? -6.739 -0.639 15.078 1.00 94.25 180 LEU A C 1
ATOM 1387 O O . LEU A 1 180 ? -6.308 0.406 15.577 1.00 94.25 180 LEU A O 1
ATOM 1391 N N . LEU A 1 181 ? -6.262 -1.834 15.408 1.00 92.69 181 LEU A N 1
ATOM 1392 C CA . LEU A 1 181 ? -5.120 -2.059 16.287 1.00 92.69 181 LEU A CA 1
ATOM 1393 C C . LEU A 1 181 ? -3.912 -2.430 15.430 1.00 92.69 181 LEU A C 1
ATOM 1395 O O . LEU A 1 181 ? -3.901 -3.467 14.780 1.00 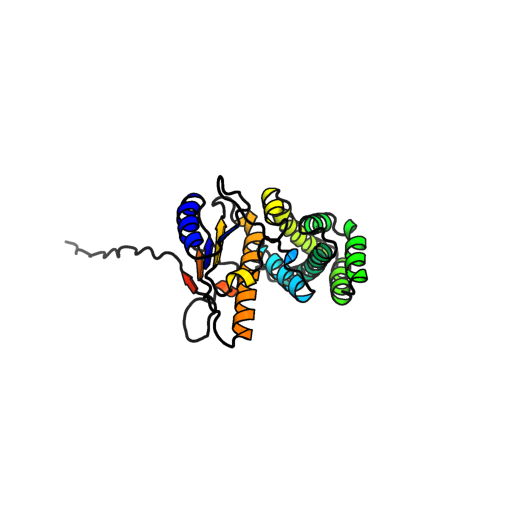92.69 181 LEU A O 1
ATOM 1399 N N . MET A 1 182 ? -2.892 -1.580 15.432 1.00 90.62 182 MET A N 1
ATOM 1400 C CA . MET A 1 182 ? -1.627 -1.821 14.744 1.00 90.62 182 MET A CA 1
ATOM 1401 C C . MET A 1 182 ? -0.588 -2.283 15.763 1.00 90.62 182 MET A C 1
ATOM 1403 O O . MET A 1 182 ? -0.350 -1.619 16.773 1.00 90.62 182 MET A O 1
ATOM 1407 N N . VAL A 1 183 ? 0.034 -3.427 15.512 1.00 87.56 183 VAL A N 1
ATOM 1408 C CA . VAL A 1 183 ? 1.008 -4.037 16.416 1.00 87.56 183 VAL A CA 1
ATOM 1409 C C . VAL A 1 183 ? 2.384 -3.924 15.784 1.00 87.56 183 VAL A C 1
ATOM 1411 O O . VAL A 1 183 ? 2.679 -4.566 14.776 1.00 87.56 183 VAL A O 1
ATOM 1414 N N . THR A 1 184 ? 3.234 -3.097 16.386 1.00 76.31 184 THR A N 1
ATOM 1415 C CA . THR A 1 184 ? 4.605 -2.869 15.918 1.00 76.31 184 THR A CA 1
ATOM 1416 C C . THR A 1 184 ? 5.595 -3.465 16.923 1.00 76.31 184 THR A C 1
ATOM 1418 O O . THR A 1 184 ? 5.544 -3.081 18.100 1.00 76.31 184 THR A O 1
ATOM 1421 N N . PRO A 1 185 ? 6.515 -4.362 16.525 1.00 71.62 185 PRO A N 1
ATOM 1422 C CA . PRO A 1 185 ? 7.564 -4.834 17.425 1.00 71.62 185 PRO A CA 1
ATOM 1423 C C . PRO A 1 185 ? 8.521 -3.685 17.778 1.00 71.62 185 PRO A C 1
ATOM 1425 O O . PRO A 1 185 ? 8.829 -2.830 16.950 1.00 71.62 185 PRO A O 1
ATOM 1428 N N . GLN A 1 186 ? 8.998 -3.654 19.026 1.00 65.50 186 GLN A N 1
ATOM 1429 C CA . GLN A 1 186 ? 9.794 -2.528 19.541 1.00 65.50 186 GLN A CA 1
ATOM 1430 C C . GLN A 1 186 ? 11.203 -2.447 18.936 1.00 65.50 186 GLN A C 1
ATOM 1432 O O . GLN A 1 186 ? 11.762 -1.357 18.852 1.00 65.50 186 GLN A O 1
ATOM 1437 N N . SER A 1 187 ? 11.768 -3.580 18.518 1.00 68.12 187 SER A N 1
ATOM 1438 C CA . SER A 1 187 ? 13.143 -3.701 18.020 1.00 68.12 187 SER A CA 1
ATOM 1439 C C . SER A 1 187 ? 13.308 -3.371 16.535 1.00 68.12 187 SER A C 1
ATOM 1441 O O . SER A 1 187 ? 14.434 -3.212 16.079 1.00 68.12 187 SER A O 1
ATOM 1443 N N . GLU A 1 188 ? 12.217 -3.286 15.768 1.00 69.94 188 GLU A N 1
ATOM 1444 C CA . GLU A 1 188 ? 12.268 -3.325 14.297 1.00 69.94 188 GLU A CA 1
ATOM 1445 C C . GLU A 1 188 ? 11.363 -2.278 13.636 1.00 69.94 188 GLU A C 1
ATOM 1447 O O . GLU A 1 188 ? 10.829 -2.504 12.555 1.00 69.94 188 GLU A O 1
ATOM 1452 N N . VAL A 1 189 ? 11.177 -1.120 14.275 1.00 69.81 189 VAL A N 1
ATOM 1453 C CA . VAL A 1 189 ? 10.243 -0.081 13.799 1.00 69.81 189 VAL A CA 1
ATOM 1454 C C . VAL A 1 189 ? 10.517 0.315 12.346 1.00 69.81 189 VAL A C 1
ATOM 1456 O O . VAL A 1 189 ? 9.594 0.288 11.535 1.00 69.81 189 VAL A O 1
ATOM 1459 N N . ASP A 1 190 ? 11.779 0.580 12.001 1.00 75.44 190 ASP A N 1
ATOM 1460 C CA . ASP A 1 190 ? 12.166 1.033 10.658 1.00 75.44 190 ASP A CA 1
ATOM 1461 C C . ASP A 1 190 ? 11.808 0.019 9.564 1.00 75.44 190 ASP A C 1
ATOM 1463 O O . ASP A 1 190 ? 11.494 0.404 8.440 1.00 75.44 190 ASP A O 1
ATOM 1467 N N . ARG A 1 191 ? 11.767 -1.278 9.903 1.00 79.75 191 ARG A N 1
ATOM 1468 C CA . ARG A 1 191 ? 11.440 -2.352 8.954 1.00 79.75 191 ARG A CA 1
ATOM 1469 C C . ARG A 1 191 ? 9.986 -2.326 8.499 1.00 79.75 191 ARG A C 1
ATOM 1471 O O . ARG A 1 191 ? 9.703 -2.791 7.401 1.00 79.75 191 ARG A O 1
ATOM 1478 N N . PHE A 1 192 ? 9.080 -1.810 9.327 1.00 86.38 192 PHE A N 1
ATOM 1479 C CA . PHE A 1 192 ? 7.647 -1.754 9.029 1.00 86.38 192 PHE A CA 1
ATOM 1480 C C . PHE A 1 192 ? 7.166 -0.339 8.698 1.00 86.38 192 PHE A C 1
ATOM 1482 O O . PHE A 1 192 ? 5.983 -0.150 8.411 1.00 86.38 192 PHE A O 1
ATOM 1489 N N . THR A 1 193 ? 8.059 0.654 8.735 1.00 86.19 193 THR A N 1
ATOM 1490 C CA . THR A 1 193 ? 7.709 2.062 8.525 1.00 86.19 193 THR A CA 1
ATOM 1491 C C . THR A 1 193 ? 6.971 2.289 7.205 1.00 86.19 193 THR A C 1
ATOM 1493 O O . THR A 1 193 ? 5.915 2.921 7.269 1.00 86.19 193 THR A O 1
ATOM 1496 N N . PRO A 1 194 ? 7.407 1.760 6.041 1.00 90.62 194 PRO A N 1
ATOM 1497 C CA . PRO A 1 194 ? 6.663 1.970 4.799 1.00 90.62 194 PRO A CA 1
ATOM 1498 C C . PRO A 1 194 ? 5.252 1.386 4.814 1.00 90.62 194 PRO A C 1
ATOM 1500 O O . PRO A 1 194 ? 4.312 2.042 4.374 1.00 90.62 194 PRO A O 1
ATOM 1503 N N . TYR A 1 195 ? 5.085 0.200 5.403 1.00 93.00 195 TYR A N 1
ATOM 1504 C CA . TYR A 1 195 ? 3.789 -0.460 5.533 1.00 93.00 195 TYR A CA 1
ATOM 1505 C C . TYR A 1 195 ? 2.824 0.339 6.420 1.00 93.00 195 TYR A C 1
ATOM 1507 O O . TYR A 1 195 ? 1.728 0.700 5.993 1.00 93.00 195 TYR A O 1
ATOM 1515 N N . PHE A 1 196 ? 3.244 0.687 7.641 1.00 91.12 196 PHE A N 1
ATOM 1516 C CA . PHE A 1 196 ? 2.385 1.439 8.558 1.00 91.12 196 PHE A CA 1
ATOM 1517 C C . PHE A 1 196 ? 2.153 2.879 8.105 1.00 91.12 196 PHE A C 1
ATOM 1519 O O . PHE A 1 196 ? 1.065 3.405 8.310 1.00 91.12 196 PHE A O 1
ATOM 1526 N N . THR A 1 197 ? 3.138 3.524 7.479 1.00 90.56 197 THR A N 1
ATOM 1527 C CA . THR A 1 197 ? 2.967 4.890 6.963 1.00 90.56 197 THR A CA 1
ATOM 1528 C C . THR A 1 197 ? 1.934 4.922 5.845 1.00 90.56 197 THR A C 1
ATOM 1530 O O . THR A 1 197 ? 1.079 5.807 5.854 1.00 90.56 197 THR A O 1
ATOM 1533 N N . ALA A 1 198 ? 1.972 3.955 4.925 1.00 94.75 198 ALA A N 1
ATOM 1534 C CA . ALA A 1 198 ? 0.990 3.837 3.853 1.00 94.75 198 ALA A CA 1
ATOM 1535 C C . ALA A 1 198 ? -0.430 3.619 4.404 1.00 94.75 198 ALA A C 1
ATOM 1537 O O . ALA A 1 198 ? -1.329 4.386 4.069 1.00 94.75 198 ALA A O 1
ATOM 1538 N N . LEU A 1 199 ? -0.600 2.665 5.327 1.00 95.25 199 LEU A N 1
ATOM 1539 C CA . LEU A 1 199 ? -1.883 2.373 5.978 1.00 95.25 199 LEU A CA 1
ATOM 1540 C C . LEU A 1 199 ? -2.436 3.568 6.772 1.00 95.25 199 LEU A C 1
ATOM 1542 O O . LEU A 1 199 ? -3.612 3.905 6.694 1.00 95.25 199 LEU A O 1
ATOM 1546 N N . ILE A 1 200 ? -1.593 4.248 7.551 1.00 93.25 200 ILE A N 1
ATOM 1547 C CA . ILE A 1 200 ? -2.028 5.432 8.305 1.00 93.25 200 ILE A CA 1
ATOM 1548 C C . ILE A 1 200 ? -2.442 6.550 7.344 1.00 93.25 200 ILE A C 1
ATOM 1550 O O . ILE A 1 200 ? -3.436 7.232 7.591 1.00 93.25 200 ILE A O 1
ATOM 1554 N N . SER A 1 201 ? -1.688 6.743 6.260 1.00 94.81 201 SER A N 1
ATOM 1555 C CA . SER A 1 201 ? -1.965 7.797 5.283 1.00 94.81 201 SER A CA 1
ATOM 1556 C C . SER A 1 201 ? -3.256 7.531 4.509 1.00 94.81 201 SER A C 1
ATOM 1558 O O . SER A 1 201 ? -4.020 8.475 4.315 1.00 94.81 201 SER A O 1
ATOM 1560 N N . SER A 1 202 ? -3.561 6.273 4.162 1.00 96.56 202 SER A N 1
ATOM 1561 C CA . SER A 1 202 ? -4.833 5.920 3.517 1.00 96.56 202 SER A CA 1
ATOM 1562 C C . SER A 1 202 ? -6.032 6.207 4.424 1.00 96.56 202 SER A C 1
ATOM 1564 O O . SER A 1 202 ? -7.003 6.820 3.985 1.00 96.56 202 SER A O 1
ATOM 1566 N N . ILE A 1 203 ? -5.942 5.872 5.714 1.00 94.88 203 ILE A N 1
ATOM 1567 C CA . ILE A 1 203 ? -7.018 6.126 6.688 1.00 94.88 203 ILE A CA 1
ATOM 1568 C C . ILE A 1 203 ? -7.239 7.625 6.907 1.00 94.88 203 ILE A C 1
ATOM 1570 O O . ILE A 1 203 ? -8.378 8.079 7.021 1.00 94.88 203 ILE A O 1
ATOM 1574 N N . VAL A 1 204 ? -6.157 8.405 6.999 1.00 92.88 204 VAL A N 1
ATOM 1575 C CA . VAL A 1 204 ? -6.256 9.866 7.130 1.00 92.88 204 VAL A CA 1
ATOM 1576 C C . VAL A 1 204 ? -6.885 10.468 5.878 1.00 92.88 204 VAL A C 1
ATOM 1578 O O . VAL A 1 204 ? -7.767 11.313 6.005 1.00 92.88 204 VAL A O 1
ATOM 1581 N N . HIS A 1 205 ? -6.488 10.002 4.694 1.00 94.69 205 HIS A N 1
ATOM 1582 C CA . HIS A 1 205 ? -7.074 10.456 3.439 1.00 94.69 205 HIS A CA 1
ATOM 1583 C C . HIS A 1 205 ? -8.580 10.180 3.373 1.00 94.69 205 HIS A C 1
ATOM 1585 O O . HIS A 1 205 ? -9.346 11.077 3.038 1.00 94.69 205 HIS A O 1
ATOM 1591 N N . GLU A 1 206 ? -9.021 8.982 3.759 1.00 94.75 206 GLU A N 1
ATOM 1592 C CA . GLU A 1 206 ? -10.448 8.649 3.814 1.00 94.75 206 GLU A CA 1
ATOM 1593 C C . GLU A 1 206 ? -11.212 9.564 4.784 1.00 94.75 206 GLU A C 1
ATOM 1595 O O . GLU A 1 206 ? -12.285 10.073 4.456 1.00 94.75 206 GLU A O 1
ATOM 1600 N N . ALA A 1 207 ? -10.635 9.855 5.955 1.00 92.38 207 ALA A N 1
ATOM 1601 C CA . ALA A 1 207 ? -11.235 10.795 6.900 1.00 92.38 207 ALA A CA 1
ATOM 1602 C C . ALA A 1 207 ? -11.401 12.199 6.292 1.00 92.38 207 ALA A C 1
ATOM 1604 O O . ALA A 1 207 ? -12.422 12.856 6.497 1.00 92.38 207 ALA A O 1
ATOM 1605 N N . GLU A 1 208 ? -10.395 12.676 5.557 1.00 92.06 208 GLU A N 1
ATOM 1606 C CA . GLU A 1 208 ? -10.438 13.975 4.880 1.00 92.06 208 GLU A CA 1
ATOM 1607 C C . GLU A 1 208 ? -11.517 14.006 3.793 1.00 92.06 208 GLU A C 1
ATOM 1609 O O . GLU A 1 208 ? -12.280 14.972 3.726 1.00 92.06 208 GLU A O 1
ATOM 1614 N N . GLN A 1 209 ? -11.639 12.937 3.000 1.00 93.19 209 GLN A N 1
ATOM 1615 C CA . GLN A 1 209 ? -12.665 12.829 1.962 1.00 93.19 209 GLN A CA 1
ATOM 1616 C C . GLN A 1 209 ? -14.076 12.851 2.553 1.00 93.19 209 GLN A C 1
ATOM 1618 O O . GLN A 1 209 ? -14.930 13.613 2.095 1.00 93.19 209 GLN A O 1
ATOM 1623 N N . GLN A 1 210 ? -14.321 12.087 3.618 1.00 91.88 210 GLN A N 1
ATOM 1624 C CA . GLN A 1 210 ? -15.625 12.080 4.278 1.00 91.88 210 GLN A CA 1
ATOM 1625 C C . GLN A 1 210 ? -15.956 13.421 4.936 1.00 91.88 210 GLN A C 1
ATOM 1627 O O . GLN A 1 210 ? -17.095 13.883 4.856 1.00 91.88 210 GLN A O 1
ATOM 1632 N N . ALA A 1 211 ? -14.972 14.085 5.550 1.00 91.62 211 ALA A N 1
ATOM 1633 C CA . ALA A 1 211 ? -15.175 15.418 6.111 1.00 91.62 211 ALA A CA 1
ATOM 1634 C C . ALA A 1 211 ? -15.527 16.450 5.028 1.00 91.62 211 ALA A C 1
ATOM 1636 O O . ALA A 1 211 ? -16.430 17.270 5.214 1.00 91.62 211 ALA A O 1
ATOM 1637 N N . ALA A 1 212 ? -14.834 16.399 3.885 1.00 92.31 212 ALA A N 1
ATOM 1638 C CA . ALA A 1 212 ? -15.101 17.277 2.752 1.00 92.31 212 ALA A CA 1
ATOM 1639 C C . ALA A 1 212 ? -16.517 17.063 2.193 1.00 92.31 212 ALA A C 1
ATOM 1641 O O . ALA A 1 212 ? -17.233 18.036 1.962 1.00 92.31 212 ALA A O 1
ATOM 1642 N N . GLN A 1 213 ? -16.949 15.806 2.051 1.00 91.56 213 GLN A N 1
ATOM 1643 C CA . GLN A 1 213 ? -18.300 15.460 1.593 1.00 91.56 213 GLN A CA 1
ATOM 1644 C C . GLN A 1 213 ? -19.391 15.896 2.581 1.00 91.56 213 GLN A C 1
ATOM 1646 O O . GLN A 1 213 ? -20.438 16.388 2.167 1.00 91.56 213 GLN A O 1
ATOM 1651 N N . ALA A 1 214 ? -19.147 15.750 3.885 1.00 90.12 214 ALA A N 1
ATOM 1652 C CA . ALA A 1 214 ? -20.095 16.135 4.928 1.00 90.12 214 ALA A CA 1
ATOM 1653 C C . ALA A 1 214 ? -20.137 17.653 5.199 1.00 90.12 214 ALA A C 1
ATOM 1655 O O . ALA A 1 214 ? -21.003 18.116 5.943 1.00 90.12 214 ALA A O 1
ATOM 1656 N N . GLY A 1 215 ? -19.196 18.436 4.652 1.00 90.12 215 GLY A N 1
ATOM 1657 C CA . GLY A 1 215 ? -19.068 19.871 4.935 1.00 90.12 215 GLY A CA 1
ATOM 1658 C C . GLY A 1 215 ? -18.716 20.176 6.397 1.00 90.12 215 GLY A C 1
ATOM 1659 O O . GLY A 1 215 ? -18.995 21.264 6.901 1.00 90.12 215 GLY A O 1
ATOM 1660 N N . GLY A 1 216 ? -18.134 19.208 7.104 1.00 86.12 216 GLY A N 1
ATOM 1661 C CA . GLY A 1 216 ? -17.909 19.258 8.541 1.00 86.12 216 GLY A CA 1
ATOM 1662 C C . GLY A 1 216 ? -17.096 18.058 9.021 1.00 86.12 216 GLY A C 1
ATOM 1663 O O . GLY A 1 216 ? -16.716 17.202 8.230 1.00 86.12 216 GLY A O 1
ATOM 1664 N N . PRO A 1 217 ? -16.762 17.972 10.314 1.00 85.25 217 PRO A N 1
ATOM 1665 C CA . PRO A 1 217 ? -15.865 16.922 10.773 1.00 85.25 217 PRO A CA 1
ATOM 1666 C C . PRO A 1 217 ? -16.469 15.511 10.693 1.00 85.25 217 PRO A C 1
ATOM 1668 O O . PRO A 1 217 ? -17.661 15.338 10.950 1.00 85.25 217 PRO A O 1
ATOM 1671 N N . VAL A 1 218 ? -15.619 14.499 10.471 1.00 84.62 218 VAL A N 1
ATOM 1672 C CA . VAL A 1 218 ? -16.038 13.086 10.439 1.00 84.62 218 VAL A CA 1
ATOM 1673 C C . VAL A 1 218 ? -16.774 12.650 11.704 1.00 84.62 218 VAL A C 1
ATOM 1675 O O . VAL A 1 218 ? -16.392 12.989 12.832 1.00 84.62 218 VAL A O 1
ATOM 1678 N N . THR A 1 219 ? -17.828 11.864 11.504 1.00 79.56 219 THR A N 1
ATOM 1679 C CA . THR A 1 219 ? -18.598 11.216 12.565 1.00 79.56 219 THR A CA 1
ATOM 1680 C C . THR A 1 219 ? -18.776 9.746 12.185 1.00 79.56 219 THR A C 1
ATOM 1682 O O . THR A 1 219 ? -19.425 9.492 11.178 1.00 79.56 219 THR A O 1
ATOM 1685 N N . PRO A 1 220 ? -18.228 8.789 12.960 1.00 81.94 220 PRO A N 1
ATOM 1686 C CA . PRO A 1 220 ? -17.508 8.957 14.225 1.00 81.94 220 PRO A CA 1
ATOM 1687 C C . PRO A 1 220 ? -16.134 9.641 14.076 1.00 81.94 220 PRO A C 1
ATOM 1689 O O . PRO A 1 220 ? -15.480 9.573 13.040 1.00 81.94 220 PRO A O 1
ATOM 1692 N N . ARG A 1 221 ? -15.675 10.308 15.147 1.00 83.50 221 ARG A N 1
ATOM 1693 C CA . ARG A 1 221 ? -14.378 11.011 15.167 1.00 83.50 221 ARG A CA 1
ATOM 1694 C C . ARG A 1 221 ? -13.206 10.032 15.110 1.00 83.50 221 ARG A C 1
ATOM 1696 O O . ARG A 1 221 ? -13.184 9.039 15.845 1.00 83.50 221 ARG A O 1
ATOM 1703 N N . LEU A 1 222 ? -12.177 10.371 14.334 1.00 82.81 222 LEU A N 1
ATOM 1704 C CA . LEU A 1 222 ? -10.928 9.617 14.317 1.00 82.81 222 LEU A CA 1
ATOM 1705 C C . LEU A 1 222 ? -10.023 10.031 15.484 1.00 82.81 222 LEU A C 1
ATOM 1707 O O . LEU A 1 222 ? -9.550 11.163 15.579 1.00 82.81 222 LEU A O 1
ATOM 1711 N N . LEU A 1 223 ? -9.757 9.076 16.372 1.00 84.81 223 LEU A N 1
ATOM 1712 C CA . LEU A 1 223 ? -8.720 9.180 17.395 1.00 84.81 223 LEU A CA 1
ATOM 1713 C C . LEU A 1 223 ? -7.529 8.319 16.978 1.00 84.81 223 LEU A C 1
ATOM 1715 O O . LEU A 1 223 ? -7.691 7.101 16.856 1.00 84.81 223 LEU A O 1
ATOM 1719 N N . LEU A 1 224 ? -6.356 8.936 16.821 1.00 81.12 224 LEU A N 1
ATOM 1720 C CA . LEU A 1 224 ? -5.083 8.240 16.647 1.00 81.12 224 LEU A CA 1
ATOM 1721 C C . LEU A 1 224 ? -4.320 8.253 17.972 1.00 81.12 224 LEU A C 1
ATOM 1723 O O . LEU A 1 224 ? -3.871 9.294 18.452 1.00 81.12 224 LEU A O 1
ATOM 1727 N N . HIS A 1 225 ? -4.170 7.075 18.566 1.00 78.00 225 HIS A N 1
ATOM 1728 C CA . HIS A 1 225 ? -3.414 6.884 19.792 1.00 78.00 225 HIS A CA 1
ATOM 1729 C C . HIS A 1 225 ? -2.128 6.101 19.516 1.00 78.00 225 HIS A C 1
ATOM 1731 O O . HIS A 1 225 ? -2.149 4.997 18.977 1.00 78.00 225 HIS A O 1
ATOM 1737 N N . SER A 1 226 ? -0.991 6.663 19.915 1.00 66.69 226 SER A N 1
ATOM 1738 C CA . SER A 1 226 ? 0.287 5.955 19.915 1.00 66.69 226 SER A CA 1
ATOM 1739 C C . SER A 1 226 ? 0.723 5.736 21.354 1.00 66.69 226 SER A C 1
ATOM 1741 O O . SER A 1 226 ? 0.891 6.704 22.098 1.00 66.69 226 SER A O 1
ATOM 1743 N N . THR A 1 227 ? 0.994 4.488 21.743 1.00 58.34 227 THR A N 1
ATOM 1744 C CA . THR A 1 227 ? 1.604 4.203 23.051 1.00 58.34 227 THR A CA 1
ATOM 1745 C C . THR A 1 227 ? 3.090 4.602 23.112 1.00 58.34 227 THR A C 1
ATOM 1747 O O . THR A 1 227 ? 3.729 4.411 24.145 1.00 58.34 227 THR A O 1
ATOM 1750 N N . ARG A 1 228 ? 3.668 5.161 22.031 1.00 52.69 228 ARG A N 1
ATOM 1751 C CA . ARG A 1 228 ? 5.063 5.645 21.946 1.00 52.69 228 ARG A CA 1
ATOM 1752 C C . ARG A 1 228 ? 5.131 7.125 21.533 1.00 52.69 228 ARG A C 1
ATOM 1754 O O . ARG A 1 228 ? 4.456 7.540 20.590 1.00 52.69 228 ARG A O 1
ATOM 1761 N N . ARG A 1 229 ? 6.016 7.910 22.168 1.00 40.44 229 ARG A N 1
ATOM 1762 C CA . ARG A 1 229 ? 6.419 9.244 21.673 1.00 40.44 229 ARG A CA 1
ATOM 1763 C C . ARG A 1 229 ? 7.201 9.100 20.355 1.00 40.44 229 ARG A C 1
ATOM 1765 O O . ARG A 1 229 ? 8.123 8.299 20.279 1.00 40.44 229 ARG A O 1
ATOM 1772 N N . GLY A 1 230 ? 6.857 9.881 19.328 1.00 41.84 230 GLY A N 1
ATOM 1773 C CA . GLY A 1 230 ? 7.679 10.037 18.114 1.00 41.84 230 GLY A CA 1
ATOM 1774 C C . GLY A 1 230 ? 7.464 9.036 16.969 1.00 41.84 230 GLY A C 1
ATOM 1775 O O . GLY A 1 230 ? 8.173 9.126 15.978 1.00 41.84 230 GLY A O 1
ATOM 1776 N N . THR A 1 231 ? 6.506 8.104 17.042 1.00 44.56 231 THR A N 1
ATOM 1777 C CA . THR A 1 231 ? 6.203 7.194 15.907 1.00 44.56 231 THR A CA 1
ATOM 1778 C C . THR A 1 231 ? 5.491 7.897 14.748 1.00 44.56 231 THR A C 1
ATOM 1780 O O . THR A 1 231 ? 5.644 7.494 13.606 1.00 44.56 231 THR A O 1
ATOM 1783 N N . CYS A 1 232 ? 4.769 8.989 15.015 1.00 43.47 232 CYS A N 1
ATOM 1784 C CA . CYS A 1 232 ? 4.022 9.724 13.989 1.00 43.47 232 CYS A CA 1
ATOM 1785 C C . CYS A 1 232 ? 4.814 10.878 13.340 1.00 43.47 232 CYS A C 1
ATOM 1787 O O . CYS A 1 232 ? 4.228 11.735 12.680 1.00 43.47 232 CYS A O 1
ATOM 1789 N N . SER A 1 233 ? 6.133 10.957 13.549 1.00 45.16 233 SER A N 1
ATOM 1790 C CA . SER A 1 233 ? 6.949 12.085 13.075 1.00 45.16 233 SER A CA 1
ATOM 1791 C C . SER A 1 233 ? 7.075 12.147 11.544 1.00 45.16 233 SER A C 1
ATOM 1793 O O . SER A 1 233 ? 7.324 13.227 11.014 1.00 45.16 233 SER A O 1
ATOM 1795 N N . GLY A 1 234 ? 6.859 11.045 10.817 1.00 44.09 234 GLY A N 1
ATOM 1796 C CA . GLY A 1 234 ? 6.975 10.983 9.351 1.00 44.09 234 GLY A CA 1
ATOM 1797 C C . GLY A 1 234 ? 5.740 11.456 8.571 1.00 44.09 234 GLY A C 1
ATOM 1798 O O . GLY A 1 234 ? 5.876 12.032 7.498 1.00 44.09 234 GLY A O 1
ATOM 1799 N N . THR A 1 235 ? 4.534 11.292 9.116 1.00 45.56 235 THR A N 1
ATOM 1800 C CA . THR A 1 235 ? 3.276 11.597 8.412 1.00 45.56 235 THR A CA 1
ATOM 1801 C C . THR A 1 235 ? 2.954 13.093 8.442 1.00 45.56 235 THR A C 1
ATOM 1803 O O . THR A 1 235 ? 2.703 13.653 9.514 1.00 45.56 235 THR A O 1
ATOM 1806 N N . ARG A 1 236 ? 2.926 13.752 7.272 1.00 44.56 236 ARG A N 1
ATOM 1807 C CA . ARG A 1 236 ? 2.633 15.196 7.133 1.00 44.56 236 ARG A CA 1
ATOM 1808 C C . ARG A 1 236 ? 1.296 15.611 7.772 1.00 44.56 236 ARG A C 1
ATOM 1810 O O . ARG A 1 236 ? 1.252 16.663 8.404 1.00 44.56 236 ARG A O 1
ATOM 1817 N N . GLY A 1 237 ? 0.270 14.755 7.733 1.00 39.47 237 GLY A N 1
ATOM 1818 C CA . GLY A 1 237 ? -1.039 15.004 8.364 1.00 39.47 237 GLY A CA 1
ATOM 1819 C C . GLY A 1 237 ? -1.064 14.911 9.898 1.00 39.47 237 GLY A C 1
ATOM 1820 O O . GLY A 1 237 ? -1.995 15.396 10.531 1.00 39.47 237 GLY A O 1
ATOM 1821 N N . CYS A 1 238 ? -0.035 14.336 10.533 1.00 35.03 238 CYS A N 1
ATOM 1822 C CA . CYS A 1 238 ? 0.008 14.199 11.993 1.00 35.03 238 CYS A CA 1
ATOM 1823 C C . CYS A 1 238 ? 0.652 15.411 12.697 1.00 35.03 238 CYS A C 1
ATOM 1825 O O . CYS A 1 238 ? 0.499 15.576 13.908 1.00 35.03 238 CYS A O 1
ATOM 1827 N N . ARG A 1 239 ? 1.374 16.273 11.961 1.00 34.72 239 ARG A N 1
ATOM 1828 C CA . ARG A 1 239 ? 2.096 17.430 12.532 1.00 34.72 239 ARG A CA 1
ATOM 1829 C C . ARG A 1 239 ? 1.194 18.628 12.856 1.00 34.72 239 ARG A C 1
ATOM 1831 O O . ARG A 1 239 ? 1.619 19.504 13.599 1.00 34.72 239 ARG A O 1
ATOM 1838 N N . THR A 1 240 ? -0.034 18.671 12.344 1.00 36.28 240 THR A N 1
ATOM 1839 C CA . THR A 1 240 ? -0.971 19.805 12.480 1.00 36.28 240 THR A CA 1
ATOM 1840 C C . THR A 1 240 ? -1.883 19.737 13.712 1.00 36.28 240 THR A C 1
ATOM 1842 O O . THR A 1 240 ? -2.766 20.573 13.873 1.00 36.28 240 THR A O 1
ATOM 1845 N N . CYS A 1 241 ? -1.667 18.794 14.632 1.00 35.00 241 CYS A N 1
ATOM 1846 C CA . CYS A 1 241 ? -2.474 18.661 15.848 1.00 35.00 241 CYS A CA 1
ATOM 1847 C C . CYS A 1 241 ? -1.936 19.527 17.012 1.00 35.00 241 CYS A C 1
ATOM 1849 O O . CYS A 1 241 ? -1.382 18.996 17.970 1.00 35.00 241 CYS A O 1
ATOM 1851 N N . SER A 1 242 ? -2.103 20.852 16.935 1.00 26.17 242 SER A N 1
ATOM 1852 C CA . SER A 1 242 ? -2.075 21.791 18.079 1.00 26.17 242 SER A CA 1
ATOM 1853 C C . SER A 1 242 ? -3.002 22.981 17.774 1.00 26.17 242 SER A C 1
ATOM 1855 O O . SER A 1 242 ? -3.047 23.405 16.620 1.00 26.17 242 SER A O 1
ATOM 1857 N N . PRO A 1 243 ? -3.770 23.517 18.748 1.00 35.78 243 PRO A N 1
ATOM 1858 C CA . PRO A 1 243 ? -4.824 24.498 18.471 1.00 35.78 243 PRO A CA 1
ATOM 1859 C C . PRO A 1 243 ? -4.192 25.859 18.120 1.00 35.78 243 PRO A C 1
ATOM 1861 O O . PRO A 1 243 ? -3.198 26.224 18.752 1.00 35.78 243 PRO A O 1
ATOM 1864 N N . PRO A 1 244 ? -4.731 26.616 17.139 1.00 35.31 244 PRO A N 1
ATOM 1865 C CA . PRO A 1 244 ? -6.088 27.160 17.246 1.00 35.31 244 PRO A CA 1
ATOM 1866 C C . PRO A 1 244 ? -6.921 27.162 15.940 1.00 35.31 244 PRO A C 1
ATOM 1868 O O . PRO A 1 244 ? -6.424 27.396 14.846 1.00 35.31 244 PRO A O 1
ATOM 1871 N N . GLY A 1 245 ? -8.241 27.000 16.083 1.00 32.12 245 GLY A N 1
ATOM 1872 C CA . GLY A 1 245 ? -9.223 27.677 15.219 1.00 32.12 245 GLY A CA 1
ATOM 1873 C C . GLY A 1 245 ? -9.561 27.105 13.834 1.00 32.12 245 GLY A C 1
ATOM 1874 O O . GLY A 1 245 ? -10.279 27.778 13.104 1.00 32.12 245 GLY A O 1
ATOM 1875 N N . GLY A 1 246 ? -9.122 25.900 13.460 1.00 32.22 246 GLY A N 1
ATOM 1876 C CA . GLY A 1 246 ? -9.489 25.274 12.178 1.00 32.22 246 GLY A CA 1
ATOM 1877 C C . GLY A 1 246 ? -10.002 23.847 12.351 1.00 32.22 246 GLY A C 1
ATOM 1878 O O . GLY A 1 246 ? -9.443 23.088 13.140 1.00 32.22 246 GLY A O 1
ATOM 1879 N N . ALA A 1 247 ? -11.069 23.480 11.634 1.00 34.16 247 ALA A N 1
ATOM 1880 C CA . ALA A 1 247 ? -11.693 22.156 11.670 1.00 34.16 247 ALA A CA 1
ATOM 1881 C C . ALA A 1 247 ? -10.662 21.039 11.413 1.00 34.16 247 ALA A C 1
ATOM 1883 O O . ALA A 1 247 ? -10.290 20.768 10.277 1.00 34.16 247 ALA A O 1
ATOM 1884 N N . THR A 1 248 ? -10.175 20.403 12.481 1.00 37.25 248 THR A N 1
ATOM 1885 C CA . THR A 1 248 ? -9.203 19.305 12.396 1.00 37.25 248 THR A CA 1
ATOM 1886 C C . THR A 1 248 ? -9.939 17.969 12.525 1.00 37.25 248 THR A C 1
ATOM 1888 O O . THR A 1 248 ? -10.710 17.768 13.467 1.00 37.25 248 THR A O 1
ATOM 1891 N N . ALA A 1 249 ? -9.722 17.056 11.573 1.00 37.97 249 ALA A N 1
ATOM 1892 C CA . ALA A 1 249 ? -10.375 15.741 11.516 1.00 37.97 249 ALA A CA 1
ATOM 1893 C C . ALA A 1 249 ? -9.820 14.720 12.537 1.00 37.97 249 ALA A C 1
ATOM 1895 O O . ALA A 1 249 ? -10.490 13.733 12.842 1.00 37.97 249 ALA A O 1
ATOM 1896 N N . CYS A 1 250 ? -8.634 14.979 13.104 1.00 40.41 250 CYS A N 1
ATOM 1897 C CA . CYS A 1 250 ? -7.896 14.059 13.972 1.00 40.41 250 CYS A CA 1
ATOM 1898 C C . CYS A 1 250 ? -7.490 14.706 15.302 1.00 40.41 250 CYS A C 1
ATOM 1900 O O . CYS A 1 250 ? -7.080 15.864 15.342 1.00 40.41 250 CYS A O 1
ATOM 1902 N N . SER A 1 251 ? -7.531 13.921 16.383 1.00 44.25 251 SER A N 1
ATOM 1903 C CA . SER A 1 251 ? -6.896 14.255 17.665 1.00 44.25 251 SER A CA 1
ATOM 1904 C C . SER A 1 251 ? -5.798 13.236 17.977 1.00 44.25 251 SER A C 1
ATOM 1906 O O . SER A 1 251 ? -6.033 12.027 17.894 1.00 44.25 251 SER A O 1
ATOM 1908 N N . CYS A 1 252 ? -4.598 13.718 18.317 1.00 40.78 252 CYS A N 1
ATOM 1909 C CA . CYS A 1 252 ? -3.453 12.893 18.705 1.00 40.78 252 CYS A CA 1
ATOM 1910 C C . CYS A 1 252 ? -3.193 13.037 20.209 1.00 40.78 252 CYS A C 1
ATOM 1912 O O . CYS A 1 252 ? -2.828 14.115 20.674 1.00 40.78 252 CYS A O 1
ATOM 1914 N N . CYS A 1 253 ? -3.325 11.954 20.978 1.00 36.69 253 CYS A N 1
ATOM 1915 C CA . CYS A 1 253 ? -3.016 11.955 22.413 1.00 36.69 253 CYS A CA 1
ATOM 1916 C C . CYS A 1 253 ? -1.745 11.144 22.698 1.00 36.69 253 CYS A C 1
ATOM 1918 O O . CYS A 1 253 ? -1.714 9.933 22.467 1.00 36.69 253 CYS A O 1
ATOM 1920 N N . SER A 1 254 ? -0.719 11.809 23.241 1.00 36.03 254 SER A N 1
ATOM 1921 C CA . SER A 1 254 ? 0.440 11.162 23.878 1.00 36.03 254 SER A CA 1
ATOM 1922 C C . SER A 1 254 ? 0.184 10.995 25.382 1.00 36.03 254 SER A C 1
ATOM 1924 O O . SER A 1 254 ? -0.467 11.861 25.964 1.00 36.03 254 SER A O 1
ATOM 1926 N N . PRO A 1 255 ? 0.699 9.942 26.044 1.00 32.12 255 PRO A N 1
ATOM 1927 C CA . PRO A 1 255 ? 0.566 9.810 27.491 1.00 32.12 255 PRO A CA 1
ATOM 1928 C C . PRO A 1 255 ? 1.328 10.933 28.215 1.00 32.12 255 PRO A C 1
ATOM 1930 O O . PRO A 1 255 ? 2.543 11.099 28.053 1.00 32.12 255 PRO A O 1
ATOM 1933 N N . THR A 1 256 ? 0.597 11.715 29.008 1.00 29.08 256 THR A N 1
ATOM 1934 C CA . THR A 1 256 ? 1.128 12.711 29.941 1.00 29.08 256 THR A CA 1
ATOM 1935 C C . THR A 1 256 ? 1.689 11.978 31.156 1.00 29.08 256 THR A C 1
ATOM 1937 O O . THR A 1 256 ? 0.937 11.482 31.988 1.00 29.08 256 THR A O 1
ATOM 1940 N N . THR A 1 257 ? 3.010 11.893 31.279 1.00 29.55 257 THR A N 1
ATOM 1941 C CA . THR A 1 257 ? 3.640 11.671 32.582 1.00 29.55 257 THR A CA 1
ATOM 1942 C C . THR A 1 257 ? 3.812 13.028 33.246 1.00 29.55 257 THR A C 1
ATOM 1944 O O . THR A 1 257 ? 4.571 13.874 32.775 1.00 29.55 257 THR A O 1
ATOM 1947 N N . THR A 1 258 ? 3.069 13.250 34.324 1.00 30.39 258 THR A N 1
ATOM 1948 C CA . THR A 1 258 ? 3.286 14.352 35.258 1.00 30.39 258 THR A CA 1
ATOM 1949 C C . THR A 1 258 ? 4.658 14.142 35.897 1.00 30.39 258 THR A C 1
ATOM 1951 O O . THR A 1 258 ? 4.819 13.276 36.754 1.00 30.39 258 THR A O 1
ATOM 1954 N N . SER A 1 259 ? 5.676 14.877 35.450 1.00 26.42 259 SER A N 1
ATOM 1955 C CA . SER A 1 259 ? 6.942 14.942 36.183 1.00 26.42 259 SER A CA 1
ATOM 1956 C C . SER A 1 259 ? 6.696 15.700 37.492 1.00 26.42 259 SER A C 1
ATOM 1958 O O . SER A 1 259 ? 6.113 16.786 37.441 1.00 26.42 259 SER A O 1
ATOM 1960 N N . PRO A 1 260 ? 7.112 15.182 38.660 1.00 29.17 260 PRO A N 1
ATOM 1961 C CA . PRO A 1 260 ? 7.049 15.950 39.892 1.00 29.17 260 PRO A CA 1
ATOM 1962 C C . PRO A 1 260 ? 8.017 17.131 39.769 1.00 29.17 260 PRO A C 1
ATOM 1964 O O . PRO A 1 260 ? 9.198 16.961 39.468 1.00 29.17 260 PRO A O 1
ATOM 1967 N N . SER A 1 261 ? 7.500 18.340 39.957 1.00 30.81 261 SER A N 1
ATOM 1968 C CA . SER A 1 261 ? 8.285 19.568 40.018 1.00 30.81 261 SER A CA 1
ATOM 1969 C C . SER A 1 261 ? 9.286 19.480 41.172 1.00 30.81 261 SER A C 1
ATOM 1971 O O . SER A 1 261 ? 8.897 19.537 42.338 1.00 30.81 261 SER A O 1
ATOM 1973 N N . SER A 1 262 ? 10.574 19.348 40.864 1.00 31.33 262 SER A N 1
ATOM 1974 C CA . SER A 1 262 ? 11.650 19.518 41.837 1.00 31.33 262 SER A CA 1
ATOM 1975 C C . SER A 1 262 ? 11.808 21.007 42.149 1.00 31.33 262 SER A C 1
ATOM 1977 O O . SER A 1 262 ? 12.446 21.744 41.399 1.00 31.33 262 SER A O 1
ATOM 1979 N N . SER A 1 263 ? 11.208 21.463 43.247 1.00 31.59 263 SER A N 1
ATOM 1980 C CA . SER A 1 263 ? 11.508 22.759 43.851 1.00 31.59 263 SER A CA 1
ATOM 1981 C C . SER A 1 263 ? 12.834 22.662 44.612 1.00 31.59 263 SER A C 1
ATOM 1983 O O . SER A 1 263 ? 12.882 22.157 45.733 1.00 31.59 263 SER A O 1
ATOM 1985 N N . THR A 1 264 ? 13.926 23.127 44.011 1.00 33.75 264 THR A N 1
ATOM 1986 C CA . THR A 1 264 ? 15.184 23.397 44.720 1.00 33.75 264 THR A CA 1
ATOM 1987 C C . THR A 1 264 ? 15.013 24.641 45.590 1.00 33.75 264 THR A C 1
ATOM 1989 O O . THR A 1 264 ? 14.940 25.756 45.079 1.00 33.75 264 THR A O 1
ATOM 1992 N N . SER A 1 265 ? 14.936 24.437 46.906 1.00 34.72 265 SER A N 1
ATOM 1993 C CA . SER A 1 265 ? 15.076 25.486 47.918 1.00 34.72 265 SER A CA 1
ATOM 1994 C C . SER A 1 265 ? 16.560 25.679 48.223 1.00 34.72 265 SER A C 1
ATOM 1996 O O . SER A 1 265 ? 17.209 24.775 48.747 1.00 34.72 265 SER A O 1
ATOM 1998 N N . SER A 1 266 ? 17.092 26.851 47.897 1.00 35.66 266 SER A N 1
ATOM 1999 C CA . SER A 1 266 ? 18.441 27.288 48.260 1.00 35.66 266 SER A CA 1
ATOM 2000 C C . SER A 1 266 ? 18.505 27.603 49.760 1.00 35.66 266 SER A C 1
ATOM 2002 O O . SER A 1 266 ? 17.714 28.408 50.246 1.00 35.66 266 SER A O 1
ATOM 2004 N N . ALA A 1 267 ? 19.442 26.996 50.490 1.00 33.78 267 ALA A N 1
ATOM 2005 C CA . ALA A 1 267 ? 19.811 27.407 51.847 1.00 33.78 267 ALA A CA 1
ATOM 2006 C C . ALA A 1 267 ? 21.047 28.334 51.793 1.00 33.78 267 ALA A C 1
ATOM 2008 O O . ALA A 1 267 ? 21.901 28.133 50.925 1.00 33.78 267 ALA A O 1
ATOM 2009 N N . PRO A 1 268 ? 21.157 29.349 52.670 1.00 41.53 268 PRO A N 1
ATOM 2010 C CA . PRO A 1 268 ? 22.262 30.302 52.648 1.00 41.53 268 PRO A CA 1
ATOM 2011 C C . PRO A 1 268 ? 23.507 29.756 53.361 1.00 41.53 268 PRO A C 1
ATOM 2013 O O . PRO A 1 268 ? 23.411 28.984 54.313 1.00 41.53 268 PRO A O 1
ATOM 2016 N N . ALA A 1 269 ? 24.674 30.185 52.881 1.00 37.44 269 ALA A N 1
ATOM 2017 C CA . ALA A 1 269 ? 25.978 29.888 53.459 1.00 37.44 269 ALA A CA 1
ATOM 2018 C C . ALA A 1 269 ? 26.240 30.711 54.735 1.00 37.44 269 ALA A C 1
ATOM 2020 O O . ALA A 1 269 ? 25.918 31.900 54.788 1.00 37.44 269 ALA A O 1
ATOM 2021 N N . THR A 1 270 ? 26.881 30.070 55.711 1.00 45.22 270 THR A N 1
ATOM 2022 C CA . THR A 1 270 ? 27.662 30.678 56.802 1.00 45.22 270 THR A CA 1
ATOM 2023 C C . THR A 1 270 ? 29.065 30.115 56.749 1.00 45.22 270 THR A C 1
ATOM 2025 O O . THR A 1 270 ? 29.154 28.879 56.560 1.00 45.22 270 THR A O 1
#

Radius of gyration: 21.18 Å; chains: 1; bounding box: 50×47×79 Å